Protein AF-A0A351AEY5-F1 (afdb_monomer)

Structure (mmCIF, N/CA/C/O backbone):
data_AF-A0A351AEY5-F1
#
_entry.id   AF-A0A351AEY5-F1
#
loop_
_atom_site.group_PDB
_atom_site.id
_atom_site.type_symbol
_atom_site.label_atom_id
_atom_site.label_alt_id
_atom_site.label_comp_id
_atom_site.label_asym_id
_atom_site.label_entity_id
_atom_site.label_seq_id
_atom_site.pdbx_PDB_ins_code
_atom_site.Cartn_x
_atom_site.Cartn_y
_atom_site.Cartn_z
_atom_site.occupancy
_atom_site.B_iso_or_equiv
_atom_site.auth_seq_id
_atom_site.auth_comp_id
_atom_site.auth_asym_id
_atom_site.auth_atom_id
_atom_site.pdbx_PDB_model_num
ATOM 1 N N . MET A 1 1 ? -57.175 7.834 -32.177 1.00 41.22 1 MET A N 1
ATOM 2 C CA . MET A 1 1 ? -55.971 8.235 -31.418 1.00 41.22 1 MET A CA 1
ATOM 3 C C . MET A 1 1 ? -55.057 7.018 -31.379 1.00 41.22 1 MET A C 1
ATOM 5 O O . MET A 1 1 ? -55.470 6.010 -30.827 1.00 41.22 1 MET A O 1
ATOM 9 N N . VAL A 1 2 ? -53.919 7.041 -32.077 1.00 33.84 2 VAL A N 1
ATOM 10 C CA . VAL A 1 2 ? -52.979 5.905 -32.151 1.00 33.84 2 VAL A CA 1
ATOM 11 C C . VAL A 1 2 ? -51.850 6.179 -31.161 1.00 33.84 2 VAL A C 1
ATOM 13 O O . VAL A 1 2 ? -51.166 7.189 -31.301 1.00 33.84 2 VAL A O 1
ATOM 16 N N . SER A 1 3 ? -51.682 5.319 -30.156 1.00 32.47 3 SER A N 1
ATOM 17 C CA . SER A 1 3 ? -50.556 5.395 -29.218 1.00 32.47 3 SER A CA 1
ATOM 18 C C . SER A 1 3 ? -49.410 4.519 -29.712 1.00 32.47 3 SER A C 1
ATOM 20 O O . SER A 1 3 ? -49.571 3.314 -29.891 1.00 32.47 3 SER A O 1
ATOM 22 N N . LEU A 1 4 ? -48.251 5.143 -29.918 1.00 32.78 4 LEU A N 1
ATOM 23 C CA . LEU A 1 4 ? -46.975 4.492 -30.192 1.00 32.78 4 LEU A CA 1
ATOM 24 C C . LEU A 1 4 ? -46.304 4.160 -28.850 1.00 32.78 4 LEU A C 1
ATOM 26 O O . LEU A 1 4 ? -46.055 5.062 -28.052 1.00 32.78 4 LEU A O 1
ATOM 30 N N . VAL A 1 5 ? -46.013 2.884 -28.596 1.00 41.38 5 VAL A N 1
ATOM 31 C CA . VAL A 1 5 ? -45.219 2.449 -27.436 1.00 41.38 5 VAL A CA 1
ATOM 32 C C . VAL A 1 5 ? -43.805 2.151 -27.920 1.00 41.38 5 VAL A C 1
ATOM 34 O O . VAL A 1 5 ? -43.593 1.224 -28.699 1.00 41.38 5 VAL A O 1
ATOM 37 N N . LEU A 1 6 ? -42.842 2.958 -27.477 1.00 44.81 6 LEU A N 1
ATOM 38 C CA . LEU A 1 6 ? -41.423 2.772 -27.766 1.00 44.81 6 LEU A CA 1
ATOM 39 C C . LEU A 1 6 ? -40.808 1.898 -26.662 1.00 44.81 6 LEU A C 1
ATOM 41 O O . LEU A 1 6 ? -40.654 2.339 -25.525 1.00 44.81 6 LEU A O 1
ATOM 45 N N . GLY A 1 7 ? -40.499 0.642 -26.985 1.00 39.28 7 GLY A N 1
ATOM 46 C CA . GLY A 1 7 ? -39.810 -0.274 -26.076 1.00 39.28 7 GLY A CA 1
ATOM 47 C C . GLY A 1 7 ? -38.310 0.014 -26.046 1.00 39.28 7 GLY A C 1
ATOM 48 O O . GLY A 1 7 ? -37.634 -0.135 -27.059 1.00 39.28 7 GLY A O 1
ATOM 49 N N . PHE A 1 8 ? -37.787 0.416 -24.888 1.00 45.31 8 PHE A N 1
ATOM 50 C CA . PHE A 1 8 ? -36.351 0.549 -24.647 1.00 45.31 8 PHE A CA 1
ATOM 51 C C . PHE A 1 8 ? -35.835 -0.774 -24.069 1.00 45.31 8 PHE A C 1
ATOM 53 O O . PHE A 1 8 ? -36.133 -1.120 -22.926 1.00 45.31 8 PHE A O 1
ATOM 60 N N . THR A 1 9 ? -35.088 -1.548 -24.852 1.00 47.25 9 THR A N 1
ATOM 61 C CA . THR A 1 9 ? -34.407 -2.745 -24.346 1.00 47.25 9 THR A CA 1
ATOM 62 C C . THR A 1 9 ? -33.111 -2.330 -23.657 1.00 47.25 9 THR A C 1
ATOM 64 O O . THR A 1 9 ? -32.154 -1.937 -24.322 1.00 47.25 9 THR A O 1
ATOM 67 N N . LEU A 1 10 ? -33.066 -2.421 -22.324 1.00 46.81 10 LEU A N 1
ATOM 68 C CA . LEU A 1 10 ? -31.813 -2.355 -21.570 1.00 46.81 10 LEU A CA 1
ATOM 69 C C . LEU A 1 10 ? -31.021 -3.647 -21.819 1.00 46.81 10 LEU A C 1
ATOM 71 O O . LEU A 1 10 ? -31.323 -4.692 -21.245 1.00 46.81 10 LEU A O 1
ATOM 75 N N . THR A 1 11 ? -29.991 -3.587 -22.657 1.00 51.91 11 THR A N 1
ATOM 76 C CA . THR A 1 11 ? -28.960 -4.628 -22.695 1.00 51.91 11 THR A CA 1
ATOM 77 C C . THR A 1 11 ? -28.000 -4.397 -21.534 1.00 51.91 11 THR A C 1
ATOM 79 O O . THR A 1 11 ? -27.244 -3.425 -21.535 1.00 51.91 11 THR A O 1
ATOM 82 N N . ALA A 1 12 ? -28.031 -5.278 -20.534 1.00 48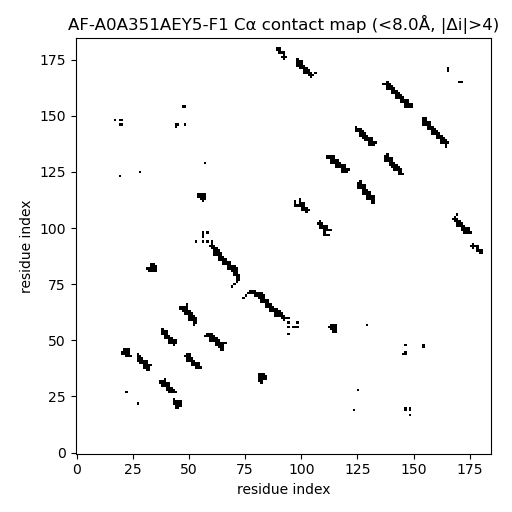.50 12 ALA A N 1
ATOM 83 C CA . ALA A 1 12 ? -27.012 -5.319 -19.496 1.00 48.50 12 ALA A CA 1
ATOM 84 C C . ALA A 1 12 ? -25.666 -5.681 -20.144 1.00 48.50 12 ALA A C 1
ATOM 86 O O . ALA A 1 12 ? -25.447 -6.817 -20.560 1.00 48.50 12 ALA A O 1
ATOM 87 N N . VAL A 1 13 ? -24.771 -4.701 -20.263 1.00 50.56 13 VAL A N 1
ATOM 88 C CA . VAL A 1 13 ? -23.376 -4.950 -20.627 1.00 50.56 13 VAL A CA 1
ATOM 89 C C . VAL A 1 13 ? -22.727 -5.609 -19.415 1.00 50.56 13 VAL A C 1
ATOM 91 O O . VAL A 1 13 ? -22.511 -4.963 -18.392 1.00 50.56 13 VAL A O 1
ATOM 94 N N . SER A 1 14 ? -22.461 -6.912 -19.507 1.00 46.59 14 SER A N 1
ATOM 95 C CA . SER A 1 14 ? -21.611 -7.600 -18.535 1.00 46.59 14 SER A CA 1
ATOM 96 C C . SER A 1 14 ? -20.249 -6.895 -18.531 1.00 46.59 14 SER A C 1
ATOM 98 O O . SER A 1 14 ? -19.709 -6.680 -19.622 1.00 46.59 14 SER A O 1
ATOM 100 N N . PRO A 1 15 ? -19.679 -6.493 -17.378 1.00 47.81 15 PRO A N 1
ATOM 101 C CA . PRO A 1 15 ? -18.346 -5.915 -17.376 1.00 47.81 15 PRO A CA 1
ATOM 102 C C . PRO A 1 15 ? -17.399 -6.988 -17.907 1.00 47.81 15 PRO A C 1
ATOM 104 O O . PRO A 1 15 ? -17.242 -8.043 -17.292 1.00 47.81 15 PRO A O 1
ATOM 107 N N . ALA A 1 16 ? -16.827 -6.751 -19.089 1.00 48.03 16 ALA A N 1
ATOM 108 C CA . ALA A 1 16 ? -15.742 -7.569 -19.596 1.00 48.03 16 ALA A CA 1
ATOM 109 C C . ALA A 1 16 ? -14.683 -7.620 -18.494 1.00 48.03 16 ALA A C 1
ATOM 111 O O . ALA A 1 16 ? -14.219 -6.573 -18.035 1.00 48.03 16 ALA A O 1
ATOM 112 N N . THR A 1 17 ? -14.365 -8.820 -18.012 1.00 56.47 17 THR A N 1
ATOM 113 C CA . THR A 1 17 ? -13.242 -9.025 -17.103 1.00 56.47 17 THR A CA 1
ATOM 114 C C . THR A 1 17 ? -12.011 -8.511 -17.835 1.00 56.47 17 THR A C 1
ATOM 116 O O . THR A 1 17 ? -11.570 -9.129 -18.799 1.00 56.47 17 THR A O 1
ATOM 119 N N . ALA A 1 18 ? -11.534 -7.322 -17.466 1.00 65.19 18 ALA A N 1
ATOM 120 C CA . ALA A 1 18 ? -10.350 -6.755 -18.086 1.00 65.19 18 ALA A CA 1
ATOM 121 C C . ALA A 1 18 ? -9.191 -7.726 -17.839 1.00 65.19 18 ALA A C 1
ATOM 123 O O . ALA A 1 18 ? -8.954 -8.119 -16.695 1.00 65.19 18 ALA A O 1
ATOM 124 N N . GLU A 1 19 ? -8.522 -8.152 -18.910 1.00 78.81 19 GLU A N 1
ATOM 125 C CA . GLU A 1 19 ? -7.354 -9.019 -18.796 1.00 78.81 19 GLU A CA 1
ATOM 126 C C . GLU A 1 19 ? -6.280 -8.328 -17.951 1.00 78.81 19 GLU A C 1
ATOM 128 O O . GLU A 1 19 ? -6.037 -7.123 -18.082 1.00 78.81 19 GLU A O 1
ATOM 133 N N . LEU A 1 20 ? -5.663 -9.093 -17.050 1.00 86.12 20 LEU A N 1
ATOM 134 C CA . LEU A 1 20 ? -4.602 -8.578 -16.196 1.00 86.12 20 LEU A CA 1
ATOM 135 C C . LEU A 1 20 ? -3.339 -8.320 -17.026 1.00 86.12 20 LEU A C 1
ATOM 137 O O . LEU A 1 20 ? -3.008 -9.141 -17.885 1.00 86.12 20 LEU A O 1
ATOM 141 N N . PRO A 1 21 ? -2.594 -7.236 -16.751 1.00 87.69 21 PRO A N 1
ATOM 142 C CA . PRO A 1 21 ? -1.312 -7.006 -17.399 1.00 87.69 21 PRO A CA 1
ATOM 143 C C . PRO A 1 21 ? -0.316 -8.133 -17.112 1.00 87.69 21 PRO A C 1
ATOM 145 O O . PRO A 1 21 ? -0.274 -8.685 -16.007 1.00 87.69 21 PRO A O 1
ATOM 148 N N . THR A 1 22 ? 0.538 -8.431 -18.090 1.00 90.12 22 THR A N 1
ATOM 149 C CA . THR A 1 22 ? 1.673 -9.339 -17.900 1.00 90.12 22 THR A CA 1
ATOM 150 C C . THR A 1 22 ? 2.602 -8.790 -16.819 1.00 90.12 22 THR A C 1
ATOM 152 O O . THR A 1 22 ? 2.996 -7.621 -16.855 1.00 90.12 22 THR A O 1
ATOM 155 N N . ARG A 1 23 ? 2.959 -9.636 -15.846 1.00 94.88 23 ARG A N 1
ATOM 156 C CA . ARG A 1 23 ? 3.896 -9.260 -14.782 1.00 94.88 23 ARG A CA 1
ATOM 157 C C . ARG A 1 23 ? 5.325 -9.225 -15.343 1.00 94.88 23 ARG A C 1
ATOM 159 O O . ARG A 1 23 ? 5.711 -10.195 -15.995 1.00 94.88 23 ARG A O 1
ATOM 166 N N . PRO A 1 24 ? 6.126 -8.174 -15.082 1.00 92.62 24 PRO A N 1
ATOM 167 C CA . PRO A 1 24 ? 7.444 -8.024 -15.712 1.00 92.62 24 PRO A CA 1
ATOM 168 C C . PRO A 1 24 ? 8.470 -9.091 -15.322 1.00 92.62 24 PRO A C 1
ATOM 170 O O . PRO A 1 24 ? 9.421 -9.337 -16.061 1.00 92.62 24 PRO A O 1
ATOM 173 N N . ARG A 1 25 ? 8.321 -9.699 -14.138 1.00 89.81 25 ARG A N 1
ATOM 174 C CA . ARG A 1 25 ? 9.257 -10.696 -13.606 1.00 89.81 25 ARG A CA 1
ATOM 175 C C . ARG A 1 25 ? 8.639 -11.558 -12.510 1.00 89.81 25 ARG A C 1
ATOM 177 O O . ARG A 1 25 ? 7.542 -11.285 -12.036 1.00 89.81 25 ARG A O 1
ATOM 184 N N . ASP A 1 26 ? 9.396 -12.546 -12.046 1.00 89.50 26 ASP A N 1
ATOM 185 C CA . ASP A 1 26 ? 9.071 -13.372 -10.882 1.00 89.50 26 ASP A CA 1
ATOM 186 C C . ASP A 1 26 ? 10.261 -13.367 -9.895 1.00 89.50 26 ASP A C 1
ATOM 188 O O . ASP A 1 26 ? 11.391 -13.608 -10.329 1.00 89.50 26 ASP A O 1
ATOM 192 N N . PRO A 1 27 ? 10.080 -13.031 -8.598 1.00 93.06 27 PRO A N 1
ATOM 193 C CA . PRO A 1 27 ? 8.845 -12.574 -7.951 1.00 93.06 27 PRO A CA 1
ATOM 194 C C . PRO A 1 27 ? 8.525 -11.107 -8.244 1.00 93.06 27 PRO A C 1
ATOM 196 O O . PRO A 1 27 ? 9.338 -10.227 -7.974 1.00 93.06 27 PRO A O 1
ATOM 199 N N . TRP A 1 28 ? 7.311 -10.809 -8.707 1.00 96.00 28 TRP A N 1
ATOM 200 C CA . TRP A 1 28 ? 6.842 -9.429 -8.923 1.00 96.00 28 TRP A CA 1
ATOM 201 C C . TRP A 1 28 ? 6.382 -8.724 -7.633 1.00 96.00 28 TRP A C 1
ATOM 203 O O . TRP A 1 28 ? 6.129 -7.522 -7.657 1.00 96.00 28 TRP A O 1
ATOM 213 N N . VAL A 1 29 ? 6.314 -9.435 -6.499 1.00 97.75 29 VAL A N 1
ATOM 214 C CA . VAL A 1 29 ? 6.047 -8.874 -5.161 1.00 97.75 29 VAL A CA 1
ATOM 215 C C . VAL A 1 29 ? 7.170 -9.250 -4.205 1.00 97.75 29 VAL A C 1
ATOM 217 O O . VAL A 1 29 ? 7.519 -10.420 -4.081 1.00 97.75 29 VAL A O 1
ATOM 220 N N . PHE A 1 30 ? 7.748 -8.276 -3.505 1.00 95.12 30 PHE A N 1
ATOM 221 C CA . PHE A 1 30 ? 8.893 -8.524 -2.623 1.00 95.12 30 PHE A CA 1
ATOM 222 C C . PHE A 1 30 ? 9.046 -7.436 -1.559 1.00 95.12 30 PHE A C 1
ATOM 224 O O . PHE A 1 30 ? 8.521 -6.330 -1.687 1.00 95.12 30 PHE A O 1
ATOM 231 N N . ARG A 1 31 ? 9.772 -7.757 -0.481 1.00 94.38 31 ARG A N 1
ATOM 232 C CA . ARG A 1 31 ? 10.068 -6.819 0.611 1.00 94.38 31 ARG A CA 1
ATOM 233 C C . ARG A 1 31 ? 11.500 -6.319 0.540 1.00 94.38 31 ARG A C 1
ATOM 235 O O . ARG A 1 31 ? 12.409 -7.087 0.237 1.00 94.38 31 ARG A O 1
ATOM 242 N N . SER A 1 32 ? 11.708 -5.054 0.881 1.00 92.69 32 SER A N 1
ATOM 243 C CA . SER A 1 32 ? 13.040 -4.449 0.912 1.00 92.69 32 SER A CA 1
ATOM 244 C C . SER A 1 32 ? 13.099 -3.242 1.852 1.00 92.69 32 SER A C 1
ATOM 246 O O . SER A 1 32 ? 12.093 -2.820 2.434 1.00 92.69 32 SER A O 1
ATOM 248 N N . VAL A 1 33 ? 14.305 -2.699 2.021 1.00 92.38 33 VAL A N 1
ATOM 249 C CA . VAL A 1 33 ? 14.516 -1.361 2.583 1.00 92.38 33 VAL A CA 1
ATOM 250 C C . VAL A 1 33 ? 14.558 -0.368 1.413 1.00 92.38 33 VAL A C 1
ATOM 252 O O . VAL A 1 33 ? 15.628 0.085 1.015 1.00 92.38 33 VAL A O 1
ATOM 255 N N . LEU A 1 34 ? 13.407 -0.120 0.785 1.00 94.12 34 LEU A N 1
ATOM 256 C CA . LEU A 1 34 ? 13.307 0.737 -0.400 1.00 94.12 34 LEU A CA 1
ATOM 257 C C . LEU A 1 34 ? 13.479 2.210 -0.015 1.00 94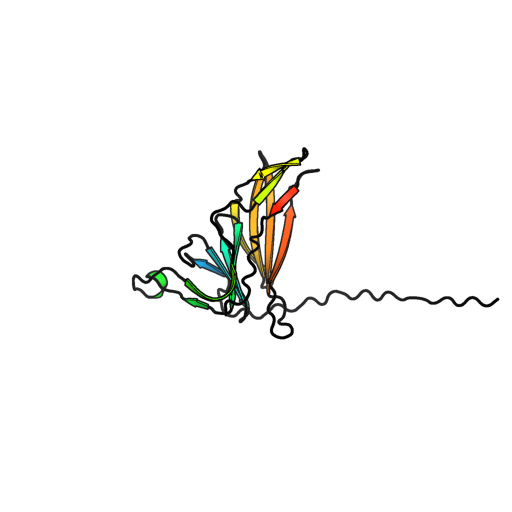.12 34 LEU A C 1
ATOM 259 O O . LEU A 1 34 ? 12.824 2.679 0.909 1.00 94.12 34 LEU A O 1
ATOM 263 N N . ASP A 1 35 ? 14.320 2.953 -0.733 1.00 93.06 35 ASP A N 1
ATOM 264 C CA . ASP A 1 35 ? 14.493 4.406 -0.562 1.00 93.06 35 ASP A CA 1
ATOM 265 C C . ASP A 1 35 ? 14.837 4.804 0.886 1.00 93.06 35 ASP A C 1
ATOM 267 O O . ASP A 1 35 ? 14.399 5.833 1.402 1.00 93.06 35 ASP A O 1
ATOM 271 N N . LYS A 1 36 ? 15.643 3.963 1.554 1.00 91.31 36 LYS A N 1
ATOM 272 C CA . LYS A 1 36 ? 16.016 4.066 2.981 1.00 91.31 36 LYS A CA 1
ATOM 273 C C . LYS A 1 36 ? 14.851 3.875 3.962 1.00 91.31 36 LYS A C 1
ATOM 275 O O . LYS A 1 36 ? 15.049 4.030 5.165 1.00 91.31 36 LYS A O 1
ATOM 280 N N . GLN A 1 37 ? 13.672 3.493 3.481 1.00 91.88 37 GLN A N 1
ATOM 281 C CA . GLN A 1 37 ? 12.517 3.160 4.304 1.00 91.88 37 GLN A CA 1
ATOM 282 C C . GLN A 1 37 ? 12.478 1.655 4.546 1.00 91.88 37 GLN A C 1
ATOM 284 O O . GLN A 1 37 ? 12.503 0.849 3.618 1.00 91.88 37 GLN A O 1
ATOM 289 N N . ALA A 1 38 ? 12.454 1.251 5.813 1.00 92.44 38 ALA A N 1
ATOM 290 C CA . ALA A 1 38 ? 12.358 -0.158 6.167 1.00 92.44 38 ALA A CA 1
ATOM 291 C C . ALA A 1 38 ? 10.933 -0.687 5.951 1.00 92.44 38 ALA A C 1
ATOM 293 O O . ALA A 1 38 ? 9.964 0.062 5.987 1.00 92.44 38 ALA A O 1
ATOM 294 N N . ARG A 1 39 ? 10.806 -2.016 5.842 1.00 93.75 39 ARG A N 1
ATOM 295 C CA . ARG A 1 39 ? 9.517 -2.735 5.805 1.00 93.75 39 ARG A CA 1
ATOM 296 C C . ARG A 1 39 ? 8.640 -2.422 4.587 1.00 93.75 39 ARG A C 1
ATOM 298 O O . ARG A 1 39 ? 7.452 -2.738 4.632 1.00 93.75 39 ARG A O 1
ATOM 305 N N . MET A 1 40 ? 9.220 -1.935 3.498 1.00 97.25 40 MET A N 1
ATOM 306 C CA . MET A 1 40 ? 8.481 -1.682 2.265 1.00 97.25 40 MET A CA 1
ATOM 307 C C . MET A 1 40 ? 8.121 -2.986 1.556 1.00 97.25 40 MET A C 1
ATOM 309 O O . MET A 1 40 ? 8.862 -3.973 1.627 1.00 97.25 40 MET A O 1
ATOM 313 N N . VAL A 1 41 ? 6.974 -2.985 0.882 1.00 98.00 41 VAL A N 1
ATOM 314 C CA . VAL A 1 41 ? 6.563 -4.025 -0.063 1.00 98.00 41 VAL A CA 1
ATOM 315 C C . VAL A 1 41 ? 6.460 -3.390 -1.438 1.00 98.00 41 VAL A C 1
ATOM 317 O O . VAL A 1 41 ? 5.676 -2.464 -1.624 1.00 98.00 41 VAL A O 1
ATOM 320 N N . THR A 1 42 ? 7.249 -3.872 -2.388 1.00 98.25 42 THR A N 1
ATOM 321 C CA . THR A 1 42 ? 7.208 -3.431 -3.781 1.00 98.25 42 THR A CA 1
ATOM 322 C C . THR A 1 42 ? 6.421 -4.434 -4.613 1.00 98.25 42 THR A C 1
ATOM 324 O O . THR A 1 42 ? 6.558 -5.642 -4.414 1.00 98.25 42 THR A O 1
ATOM 327 N N . VAL A 1 43 ? 5.605 -3.920 -5.532 1.00 98.19 43 VAL A N 1
ATOM 328 C CA . VAL A 1 43 ? 4.756 -4.686 -6.447 1.00 98.19 43 VAL A CA 1
ATOM 329 C C . VAL A 1 43 ? 4.967 -4.147 -7.862 1.00 98.19 43 VAL A C 1
ATOM 331 O O . VAL A 1 43 ? 4.671 -2.986 -8.143 1.00 98.19 43 VAL A O 1
ATOM 334 N N . GLU A 1 44 ? 5.467 -4.987 -8.757 1.00 97.38 44 GLU A N 1
ATOM 335 C CA . GLU A 1 44 ? 5.638 -4.675 -10.179 1.00 97.38 44 GLU A CA 1
ATOM 336 C C . GLU A 1 44 ? 4.384 -5.117 -10.939 1.00 97.38 44 GLU A C 1
ATOM 338 O O . GLU A 1 44 ? 4.265 -6.261 -11.375 1.00 97.38 44 GLU A O 1
ATOM 343 N N . LEU A 1 45 ? 3.404 -4.213 -11.028 1.00 97.25 45 LEU A N 1
ATOM 344 C CA . LEU A 1 45 ? 2.088 -4.503 -11.600 1.00 97.25 45 LEU A CA 1
ATOM 345 C C . LEU A 1 45 ? 2.141 -4.662 -13.127 1.00 97.25 45 LEU A C 1
ATOM 347 O O . LEU A 1 45 ? 1.416 -5.478 -13.686 1.00 97.25 45 LEU A O 1
ATOM 351 N N . SER A 1 46 ? 2.980 -3.891 -13.815 1.00 95.50 46 SER A N 1
ATOM 352 C CA . SER A 1 46 ? 3.187 -3.989 -15.266 1.00 95.50 46 SER A CA 1
ATOM 353 C C . SER A 1 46 ? 4.537 -3.386 -15.647 1.00 95.50 46 SER A C 1
ATOM 355 O O . SER A 1 46 ? 5.198 -2.787 -14.798 1.00 95.50 46 SER A O 1
ATOM 357 N N . GLU A 1 47 ? 4.922 -3.469 -16.923 1.00 93.50 47 GLU A N 1
ATOM 358 C CA . GLU A 1 47 ? 6.143 -2.823 -17.436 1.00 93.50 47 GLU A CA 1
ATOM 359 C C . GLU A 1 47 ? 6.157 -1.299 -17.205 1.00 93.50 47 GLU A C 1
ATOM 361 O O . GLU A 1 47 ? 7.223 -0.700 -17.093 1.00 93.50 47 GLU A O 1
ATOM 366 N N . HIS A 1 48 ? 4.978 -0.681 -17.061 1.00 95.31 48 HIS A N 1
ATOM 367 C CA . HIS A 1 48 ? 4.817 0.766 -16.895 1.00 95.31 48 HIS A CA 1
ATOM 368 C C . HIS A 1 48 ? 4.406 1.190 -15.480 1.00 95.31 48 HIS A C 1
ATOM 370 O O . HIS A 1 48 ? 4.201 2.382 -15.241 1.00 95.31 48 HIS A O 1
ATOM 376 N N . LEU A 1 49 ? 4.230 0.249 -14.542 1.00 97.12 49 LEU A N 1
ATOM 377 C CA . LEU A 1 49 ? 3.765 0.572 -13.193 1.00 97.12 49 LEU A CA 1
ATOM 378 C C . LEU A 1 49 ? 4.367 -0.330 -12.125 1.00 97.12 49 LEU A C 1
ATOM 380 O O . LEU A 1 49 ? 4.006 -1.501 -11.992 1.00 97.12 49 LEU A O 1
ATOM 384 N N . ILE A 1 50 ? 5.193 0.284 -11.289 1.00 98.19 50 ILE A N 1
ATOM 385 C CA . ILE A 1 50 ? 5.656 -0.260 -10.023 1.00 98.19 50 ILE A CA 1
ATOM 386 C C . ILE A 1 50 ? 5.034 0.566 -8.903 1.00 98.19 50 ILE A C 1
ATOM 388 O O . ILE A 1 50 ? 4.999 1.796 -8.970 1.00 98.19 50 ILE A O 1
ATOM 392 N N . ILE A 1 51 ? 4.546 -0.111 -7.869 1.00 98.19 51 ILE A N 1
ATOM 393 C CA . ILE A 1 51 ? 4.032 0.518 -6.653 1.00 98.19 51 ILE A CA 1
ATOM 394 C C . ILE A 1 51 ? 4.801 0.020 -5.432 1.00 98.19 51 ILE A C 1
ATOM 396 O O . ILE A 1 51 ? 5.353 -1.082 -5.419 1.00 98.19 51 ILE A O 1
ATOM 400 N N . ALA A 1 52 ? 4.814 0.823 -4.377 1.00 98.12 52 ALA A N 1
ATOM 401 C CA . ALA A 1 52 ? 5.375 0.452 -3.091 1.00 98.12 52 ALA A CA 1
ATOM 402 C C . ALA A 1 52 ? 4.434 0.836 -1.950 1.00 98.12 52 ALA A C 1
ATOM 404 O O . ALA A 1 52 ? 3.793 1.887 -1.987 1.00 98.12 52 ALA A O 1
ATOM 405 N N . TYR A 1 53 ? 4.387 -0.024 -0.936 1.00 97.56 53 TYR A N 1
ATOM 406 C CA . TYR A 1 53 ? 3.563 0.114 0.259 1.00 97.56 53 TYR A CA 1
ATOM 407 C C . TYR A 1 53 ? 4.414 0.040 1.520 1.00 97.56 53 TYR A C 1
ATOM 409 O O . TYR A 1 53 ? 5.329 -0.781 1.614 1.00 97.56 53 TYR A O 1
ATOM 417 N N . ASP A 1 54 ? 4.078 0.859 2.509 1.00 96.38 54 ASP A N 1
ATOM 418 C CA . ASP A 1 54 ? 4.645 0.776 3.849 1.00 96.38 54 ASP A CA 1
ATOM 419 C C . ASP A 1 54 ? 3.850 -0.226 4.697 1.00 96.38 54 ASP A C 1
ATOM 421 O O . ASP A 1 54 ? 2.701 0.020 5.072 1.00 96.38 54 ASP A O 1
ATOM 425 N N . ALA A 1 55 ? 4.478 -1.350 5.055 1.00 96.31 55 ALA A N 1
ATOM 426 C CA . ALA A 1 55 ? 3.876 -2.345 5.943 1.00 96.31 55 ALA A CA 1
ATOM 427 C C . ALA A 1 55 ? 3.785 -1.875 7.410 1.00 96.31 55 ALA A C 1
ATOM 429 O O . ALA A 1 55 ? 3.159 -2.536 8.234 1.00 96.31 55 ALA A O 1
ATOM 430 N N . THR A 1 56 ? 4.423 -0.764 7.775 1.00 94.69 56 THR A N 1
ATOM 431 C CA . THR A 1 56 ? 4.367 -0.190 9.125 1.00 94.69 56 THR A CA 1
ATOM 432 C C . THR A 1 56 ? 3.083 0.605 9.337 1.00 94.69 56 THR A C 1
ATOM 434 O O . THR A 1 56 ? 2.477 0.509 10.405 1.00 94.6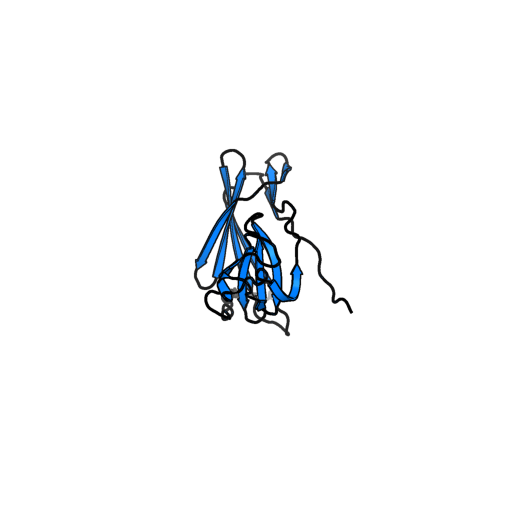9 56 THR A O 1
ATOM 437 N N . ASN A 1 57 ? 2.660 1.382 8.338 1.00 94.94 57 ASN A N 1
ATOM 438 C CA . ASN A 1 57 ? 1.428 2.174 8.370 1.00 94.94 57 ASN A CA 1
ATOM 439 C C . ASN A 1 57 ? 0.309 1.619 7.479 1.00 94.94 57 ASN A C 1
ATOM 441 O O . ASN A 1 57 ? -0.762 2.215 7.433 1.00 94.94 57 ASN A O 1
ATOM 445 N N . CYS A 1 58 ? 0.523 0.471 6.824 1.00 96.50 58 CYS A N 1
ATOM 446 C CA . CYS A 1 58 ? -0.438 -0.177 5.921 1.00 96.50 58 CYS A CA 1
ATOM 447 C C . CYS A 1 58 ? -0.954 0.796 4.855 1.00 96.50 58 CYS A C 1
ATOM 449 O O . CYS A 1 58 ? -2.155 1.042 4.747 1.00 96.50 58 CYS A O 1
ATOM 451 N N . GLY A 1 59 ? -0.015 1.418 4.142 1.00 94.38 59 GLY A N 1
ATOM 452 C CA . GLY A 1 59 ? -0.281 2.569 3.291 1.00 94.38 59 GLY A CA 1
ATOM 453 C C . GLY A 1 59 ? 0.455 2.546 1.975 1.00 94.38 59 GLY A C 1
ATOM 454 O O . GLY A 1 59 ? 1.565 2.024 1.889 1.00 94.38 59 GLY A O 1
ATOM 455 N N . PHE A 1 60 ? -0.155 3.167 0.972 1.00 95.88 60 PHE A N 1
ATOM 456 C CA . PHE A 1 60 ? 0.510 3.476 -0.282 1.00 95.88 60 PHE A CA 1
ATOM 457 C C . PHE A 1 60 ? 1.659 4.459 -0.030 1.00 95.88 60 PHE A C 1
ATOM 459 O O . PHE A 1 60 ? 1.486 5.446 0.680 1.00 95.88 60 PHE A O 1
ATOM 466 N N . TYR A 1 61 ? 2.825 4.179 -0.608 1.00 95.62 61 TYR A N 1
ATOM 467 C CA . TYR A 1 61 ? 3.984 5.066 -0.553 1.00 95.62 61 TYR A CA 1
ATOM 468 C C . TYR A 1 61 ? 4.265 5.708 -1.905 1.00 95.62 61 TYR A C 1
ATOM 470 O O . TYR A 1 61 ? 4.457 6.917 -1.973 1.00 95.62 61 TYR A O 1
ATOM 478 N N . LYS A 1 62 ? 4.352 4.918 -2.977 1.00 96.38 62 LYS A N 1
ATOM 479 C CA . LYS A 1 62 ? 4.875 5.417 -4.251 1.00 96.38 62 LYS A CA 1
ATOM 480 C C . LYS A 1 62 ? 4.354 4.622 -5.435 1.00 96.38 62 LYS A C 1
ATOM 482 O O . LYS A 1 62 ? 4.230 3.407 -5.331 1.00 96.38 62 LYS A O 1
ATOM 487 N N . ALA A 1 63 ? 4.137 5.301 -6.558 1.00 97.25 63 ALA A N 1
ATOM 488 C CA . ALA A 1 63 ? 3.920 4.724 -7.880 1.00 97.25 63 ALA A CA 1
ATOM 489 C C . ALA A 1 63 ? 4.900 5.349 -8.879 1.00 97.25 63 ALA A C 1
ATOM 491 O O . ALA A 1 63 ? 5.061 6.572 -8.910 1.00 97.25 63 ALA A O 1
ATOM 492 N N . TRP A 1 64 ? 5.556 4.531 -9.698 1.00 96.94 64 TRP A N 1
ATOM 493 C CA . TRP A 1 64 ? 6.499 5.003 -10.711 1.00 96.94 64 TRP A CA 1
ATOM 494 C C . TRP A 1 64 ? 6.615 4.036 -11.891 1.00 96.94 64 TRP A C 1
ATOM 496 O O . TRP A 1 64 ? 6.278 2.858 -11.787 1.00 96.94 64 TRP A O 1
ATOM 506 N N . GLU A 1 65 ? 7.120 4.543 -13.009 1.00 96.06 65 GLU A N 1
ATOM 507 C CA . GLU A 1 65 ? 7.606 3.744 -14.136 1.00 96.06 65 GLU A CA 1
ATOM 508 C C . GLU A 1 65 ? 9.133 3.692 -14.085 1.00 96.06 65 GLU A C 1
ATOM 510 O O . GLU A 1 65 ? 9.783 4.729 -13.928 1.00 96.06 65 GLU A O 1
ATOM 515 N N . GLY A 1 66 ? 9.714 2.499 -14.207 1.00 94.69 66 GLY A N 1
ATOM 516 C CA . GLY A 1 66 ? 11.159 2.301 -14.160 1.00 94.69 66 GLY A CA 1
ATOM 517 C C . GLY A 1 66 ? 11.530 0.976 -13.511 1.00 94.69 66 GLY A C 1
ATOM 518 O O . GLY A 1 66 ? 11.023 -0.068 -13.900 1.00 94.69 66 GLY A O 1
ATOM 519 N N . THR A 1 67 ? 12.437 1.001 -12.535 1.00 94.12 67 THR A N 1
ATOM 520 C CA . THR A 1 67 ? 12.952 -0.219 -11.897 1.00 94.12 67 THR A CA 1
ATOM 521 C C . THR A 1 67 ? 13.271 -0.014 -10.415 1.00 94.12 67 THR A C 1
ATOM 523 O O . THR A 1 67 ? 13.285 1.115 -9.911 1.00 94.12 67 THR A O 1
ATOM 526 N N . VAL A 1 68 ? 13.544 -1.114 -9.711 1.00 92.38 68 VAL A N 1
ATOM 527 C CA . VAL A 1 68 ? 14.230 -1.103 -8.417 1.00 92.38 68 VAL A CA 1
ATOM 528 C C . VAL A 1 68 ? 15.684 -1.471 -8.648 1.00 92.38 68 VAL A C 1
ATOM 530 O O . VAL A 1 68 ? 16.008 -2.572 -9.088 1.00 92.38 68 VAL A O 1
ATOM 533 N N . LYS A 1 69 ? 16.587 -0.556 -8.300 1.00 88.50 69 LYS A N 1
ATOM 534 C CA . LYS A 1 69 ? 18.015 -0.845 -8.306 1.00 88.50 69 LYS A CA 1
ATOM 535 C C . LYS A 1 69 ? 18.360 -1.610 -7.031 1.00 88.50 69 LYS A C 1
ATOM 537 O O . LYS A 1 69 ? 18.490 -1.021 -5.957 1.00 88.50 69 LYS A O 1
ATOM 542 N N . PHE A 1 70 ? 18.491 -2.926 -7.153 1.00 77.94 70 PHE A N 1
ATOM 543 C CA . PHE A 1 70 ? 18.956 -3.785 -6.069 1.00 77.94 70 PHE A CA 1
ATOM 544 C C . PHE A 1 70 ? 20.459 -3.576 -5.869 1.00 77.94 70 PHE A C 1
ATOM 546 O O . PHE A 1 70 ? 21.272 -3.953 -6.707 1.00 77.94 70 PHE A O 1
ATOM 553 N N . GLN A 1 71 ? 20.827 -2.934 -4.766 1.00 66.75 71 GLN A N 1
ATOM 554 C CA . GLN A 1 71 ? 22.209 -2.803 -4.310 1.00 66.75 71 GLN A CA 1
ATOM 555 C C . GLN A 1 71 ? 22.274 -3.277 -2.850 1.00 66.75 71 GLN A C 1
ATOM 557 O O . GLN A 1 71 ? 21.252 -3.297 -2.157 1.00 66.75 71 GLN A O 1
ATOM 562 N N . GLY A 1 72 ? 23.448 -3.730 -2.401 1.00 57.78 72 GLY A N 1
ATOM 563 C CA . GLY A 1 72 ? 23.670 -4.180 -1.024 1.00 57.78 72 GLY A CA 1
ATOM 564 C C . GLY A 1 72 ? 24.202 -5.606 -0.911 1.00 57.78 72 GLY A C 1
ATOM 565 O O . GLY A 1 72 ? 24.135 -6.387 -1.857 1.00 57.78 72 GLY A O 1
ATOM 566 N N . ALA A 1 73 ? 24.693 -5.954 0.282 1.00 54.34 73 ALA A N 1
ATOM 567 C CA . ALA A 1 73 ? 25.472 -7.176 0.524 1.00 54.34 73 ALA A CA 1
ATOM 568 C C . ALA A 1 73 ? 24.740 -8.475 0.164 1.00 54.34 73 ALA A C 1
ATOM 570 O O . ALA A 1 73 ? 25.373 -9.445 -0.235 1.00 54.34 73 ALA A O 1
ATOM 571 N N . VAL A 1 74 ? 23.408 -8.476 0.260 1.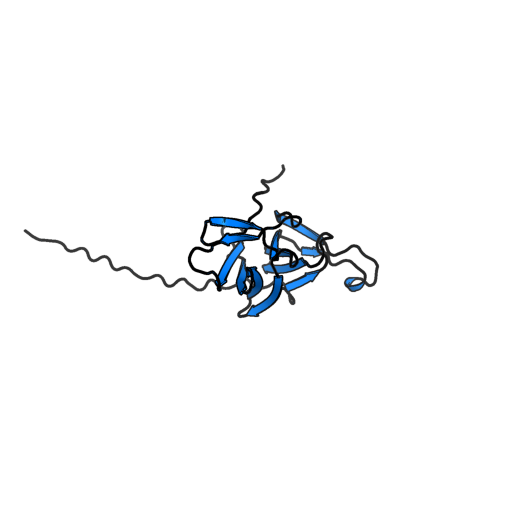00 54.94 74 VAL A N 1
ATOM 572 C CA . VAL A 1 74 ? 22.557 -9.621 -0.103 1.00 54.94 74 VAL A CA 1
ATOM 573 C C . VAL A 1 74 ? 22.479 -9.822 -1.623 1.00 54.94 74 VAL A C 1
ATOM 575 O O . VAL A 1 74 ? 22.296 -10.947 -2.072 1.00 54.94 74 VAL A O 1
ATOM 578 N N . TYR A 1 75 ? 22.629 -8.755 -2.414 1.00 55.50 75 TYR A N 1
ATOM 579 C CA . TYR A 1 75 ? 22.420 -8.779 -3.867 1.00 55.50 75 TYR A CA 1
ATOM 580 C C . TYR A 1 75 ? 23.718 -8.708 -4.674 1.00 55.50 75 TYR A C 1
ATOM 582 O O . TYR A 1 75 ? 23.784 -9.280 -5.756 1.00 55.50 75 TYR A O 1
ATOM 590 N N . THR A 1 76 ? 24.747 -8.022 -4.171 1.00 56.41 76 THR A N 1
ATOM 591 C CA . THR A 1 76 ? 26.002 -7.795 -4.910 1.00 56.41 76 THR A CA 1
ATOM 592 C C . THR A 1 76 ? 27.239 -8.335 -4.196 1.00 56.41 76 THR A C 1
ATOM 594 O O . THR A 1 76 ? 28.341 -8.083 -4.663 1.00 56.41 76 THR A O 1
ATOM 597 N N . ALA A 1 77 ? 27.085 -9.029 -3.056 1.00 55.66 77 ALA A N 1
ATOM 598 C CA . ALA A 1 77 ? 28.177 -9.464 -2.164 1.00 55.66 77 ALA A CA 1
ATOM 599 C C . ALA A 1 77 ? 29.109 -8.331 -1.664 1.00 55.66 77 ALA A C 1
ATOM 601 O O . ALA A 1 77 ? 30.064 -8.574 -0.933 1.00 55.66 77 ALA A O 1
ATOM 602 N N . GLU A 1 78 ? 28.783 -7.082 -1.992 1.00 54.25 78 GLU A N 1
ATOM 603 C CA . GLU A 1 78 ? 29.449 -5.859 -1.558 1.00 54.25 78 GLU A CA 1
ATOM 604 C C . GLU A 1 78 ? 28.520 -5.085 -0.620 1.00 54.25 78 GLU A C 1
ATOM 606 O O . GLU A 1 78 ? 27.300 -5.101 -0.795 1.00 54.25 78 GLU A O 1
ATOM 611 N N . HIS A 1 79 ? 29.064 -4.355 0.358 1.00 47.22 79 HIS A N 1
ATOM 612 C CA . HIS A 1 79 ? 28.299 -3.413 1.184 1.00 47.22 79 HIS A CA 1
ATOM 613 C C . HIS A 1 79 ? 27.811 -2.209 0.353 1.00 47.22 79 HIS A C 1
ATOM 615 O O . HIS A 1 79 ? 28.299 -1.092 0.482 1.00 47.22 79 HIS A O 1
ATOM 621 N N . GLY A 1 80 ? 26.849 -2.449 -0.535 1.00 50.16 80 GLY A N 1
ATOM 622 C CA . GLY A 1 80 ? 26.173 -1.430 -1.324 1.00 50.16 80 GLY A CA 1
ATOM 623 C C . GLY A 1 80 ? 25.032 -0.747 -0.557 1.00 50.16 80 GLY A C 1
ATOM 624 O O . GLY A 1 80 ? 24.552 -1.272 0.454 1.00 50.16 80 GLY A O 1
ATOM 625 N N . PRO A 1 81 ? 24.575 0.425 -1.029 1.00 59.47 81 PRO A N 1
ATOM 626 C CA . PRO A 1 81 ? 23.438 1.131 -0.447 1.00 59.47 81 PRO A CA 1
ATOM 627 C C . PRO A 1 81 ? 22.158 0.290 -0.537 1.00 59.47 81 PRO A C 1
ATOM 629 O O . PRO A 1 81 ? 22.037 -0.583 -1.389 1.00 59.47 81 PRO A O 1
ATOM 632 N N . GLN A 1 82 ? 21.198 0.567 0.346 1.00 77.06 82 GLN A N 1
ATOM 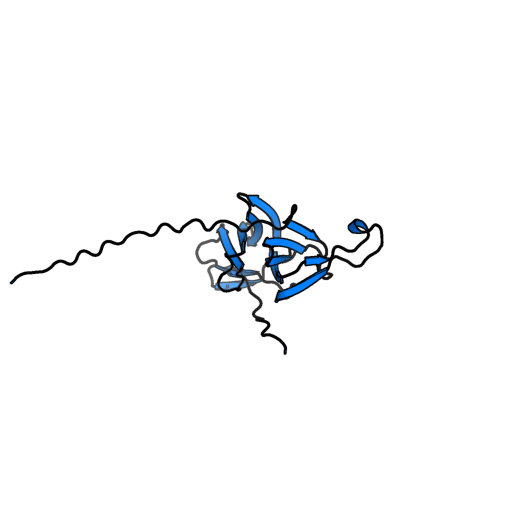633 C CA . GLN A 1 82 ? 19.891 -0.100 0.359 1.00 77.06 82 GLN A CA 1
ATOM 634 C C . GLN A 1 82 ? 19.153 0.065 -0.995 1.00 77.06 82 GLN A C 1
ATOM 636 O O . GLN A 1 82 ? 19.403 1.052 -1.699 1.00 77.06 82 GLN A O 1
ATOM 641 N N . PRO A 1 83 ? 18.240 -0.856 -1.374 1.00 85.69 83 PRO A N 1
ATOM 642 C CA . PRO A 1 83 ? 17.495 -0.779 -2.633 1.00 85.69 83 PRO A CA 1
ATOM 643 C C . PRO A 1 83 ? 16.836 0.586 -2.865 1.00 85.69 83 PRO A C 1
ATOM 645 O O . PRO A 1 83 ? 16.280 1.184 -1.946 1.00 85.69 83 PRO A O 1
ATOM 648 N N . THR A 1 84 ? 16.893 1.085 -4.100 1.00 90.88 84 THR A N 1
ATOM 649 C CA . THR A 1 84 ? 16.399 2.428 -4.457 1.00 90.88 84 THR A CA 1
ATOM 650 C C . THR A 1 84 ? 15.483 2.359 -5.678 1.00 90.88 84 THR A C 1
ATOM 652 O O . THR A 1 84 ? 15.771 1.629 -6.630 1.00 90.88 84 THR A O 1
ATOM 655 N N . SER A 1 85 ? 14.384 3.111 -5.663 1.00 94.56 85 SER A N 1
ATOM 656 C CA . SER A 1 85 ? 13.496 3.268 -6.816 1.00 94.56 85 SER A CA 1
ATOM 657 C C . SER A 1 85 ? 14.100 4.235 -7.840 1.00 94.56 85 SER A C 1
ATOM 659 O O . SER A 1 85 ? 14.583 5.315 -7.501 1.00 94.56 85 SER A O 1
ATOM 661 N N . VAL A 1 86 ? 14.089 3.846 -9.116 1.00 95.00 86 VAL A N 1
ATOM 662 C CA . VAL A 1 86 ? 14.653 4.639 -10.217 1.00 95.00 86 VAL A CA 1
ATOM 663 C C . VAL A 1 86 ? 13.625 4.751 -11.331 1.00 95.00 86 VAL A C 1
ATOM 665 O O . VAL A 1 86 ? 13.092 3.736 -11.775 1.00 95.00 86 VAL A O 1
ATOM 668 N N . GLY A 1 87 ? 13.377 5.974 -11.800 1.00 94.88 87 GLY A N 1
ATOM 669 C CA . GLY A 1 87 ? 12.500 6.244 -12.933 1.00 94.88 87 GLY A CA 1
ATOM 670 C C . GLY A 1 87 ? 11.541 7.407 -12.695 1.00 94.88 87 GLY A C 1
ATOM 671 O O . GLY A 1 87 ? 11.762 8.254 -11.827 1.00 94.88 87 GLY A O 1
ATOM 672 N N . LYS A 1 88 ? 10.478 7.455 -13.498 1.00 94.94 88 LYS A N 1
ATOM 673 C CA . LYS A 1 88 ? 9.487 8.531 -13.495 1.00 94.94 88 LYS A CA 1
ATOM 674 C C . LYS A 1 88 ? 8.454 8.296 -12.401 1.00 94.94 88 LYS A C 1
ATOM 676 O O . LYS A 1 88 ? 7.648 7.375 -12.492 1.00 94.94 88 LYS A O 1
ATOM 681 N N . VAL A 1 89 ? 8.452 9.158 -11.389 1.00 95.56 89 VAL A N 1
ATOM 682 C CA . VAL A 1 89 ? 7.476 9.111 -10.294 1.00 95.56 89 VAL A CA 1
ATOM 683 C C . VAL A 1 89 ? 6.132 9.662 -10.765 1.00 95.56 89 VAL A C 1
ATOM 685 O O . VAL A 1 89 ? 6.065 10.774 -11.284 1.00 95.56 89 VAL A O 1
ATOM 688 N N . TYR A 1 90 ? 5.072 8.881 -10.569 1.00 93.88 90 TYR A N 1
ATOM 689 C CA . TYR A 1 90 ? 3.692 9.300 -10.814 1.00 93.88 90 TYR A CA 1
ATOM 690 C C . TYR A 1 90 ? 3.064 9.906 -9.568 1.00 93.88 90 TYR A C 1
ATOM 692 O O . TYR A 1 90 ? 2.460 10.972 -9.624 1.00 93.88 90 TYR A O 1
ATOM 700 N N . GLU A 1 91 ? 3.234 9.224 -8.440 1.00 92.88 91 GLU A N 1
ATOM 701 C CA . GLU A 1 91 ? 2.677 9.624 -7.158 1.00 92.88 91 GLU A CA 1
ATOM 702 C C . GLU A 1 91 ? 3.629 9.188 -6.051 1.00 92.88 91 GLU A C 1
ATOM 704 O O . GLU A 1 91 ? 4.240 8.118 -6.126 1.00 92.88 91 GLU A O 1
ATOM 709 N N . GLN A 1 92 ? 3.769 10.025 -5.029 1.00 93.31 92 GLN A N 1
ATOM 710 C CA . GLN A 1 92 ? 4.530 9.693 -3.838 1.00 93.31 92 GLN A CA 1
ATOM 711 C C . GLN A 1 92 ? 3.902 10.362 -2.620 1.00 93.31 92 GLN A C 1
ATOM 713 O O . GLN A 1 92 ? 3.676 11.572 -2.611 1.00 93.31 92 GLN A O 1
ATOM 718 N N . ASP A 1 93 ? 3.678 9.564 -1.585 1.00 89.94 93 ASP A N 1
ATOM 719 C CA . ASP A 1 93 ? 3.190 9.993 -0.286 1.00 89.94 93 ASP A CA 1
ATOM 720 C C . ASP A 1 93 ? 4.322 9.983 0.764 1.00 89.94 93 ASP A C 1
ATOM 722 O O . ASP A 1 93 ? 5.408 9.431 0.547 1.00 89.94 93 ASP A O 1
ATOM 726 N N . THR A 1 94 ? 4.085 10.614 1.913 1.00 84.56 94 THR A N 1
ATOM 727 C CA . THR A 1 94 ? 4.955 10.523 3.092 1.00 84.56 94 THR A CA 1
ATOM 728 C C . THR A 1 94 ? 4.476 9.405 4.015 1.00 84.56 94 THR A C 1
ATOM 730 O O . THR A 1 94 ? 3.278 9.216 4.216 1.00 84.56 94 THR A O 1
ATOM 733 N N . ILE A 1 95 ? 5.417 8.646 4.581 1.00 81.88 95 ILE A N 1
ATOM 734 C CA . ILE A 1 95 ? 5.115 7.474 5.426 1.00 81.88 95 ILE A CA 1
ATOM 735 C C . ILE A 1 95 ? 5.268 7.753 6.930 1.00 81.88 95 ILE A C 1
ATOM 737 O O . ILE A 1 95 ? 5.160 6.855 7.761 1.00 81.88 95 ILE A O 1
ATOM 741 N N . ASP A 1 96 ? 5.540 9.000 7.294 1.00 83.50 96 ASP A N 1
ATOM 742 C CA . ASP A 1 96 ? 5.835 9.466 8.650 1.00 83.50 96 ASP A CA 1
ATOM 743 C C . ASP A 1 96 ? 4.590 9.905 9.439 1.00 83.50 96 ASP A C 1
ATOM 745 O O . ASP A 1 96 ? 4.712 10.501 10.507 1.00 83.50 96 ASP A O 1
ATOM 749 N N . ARG A 1 97 ? 3.387 9.576 8.953 1.00 84.81 97 ARG A N 1
ATOM 750 C CA . ARG A 1 97 ? 2.115 9.936 9.594 1.00 84.81 97 ARG A CA 1
ATOM 751 C C . ARG A 1 97 ? 1.154 8.758 9.719 1.00 84.81 97 ARG A C 1
ATOM 753 O O . ARG A 1 97 ? 1.236 7.782 8.973 1.00 84.81 97 ARG A O 1
ATOM 760 N N . ALA A 1 98 ? 0.196 8.881 10.636 1.00 86.81 98 ALA A N 1
ATOM 761 C CA . ALA A 1 98 ? -0.961 8.000 10.668 1.00 86.81 98 ALA A CA 1
ATOM 762 C C . ALA A 1 98 ? -1.869 8.302 9.467 1.00 86.81 98 ALA A C 1
ATOM 764 O O . ALA A 1 98 ? -2.232 9.448 9.214 1.00 86.81 98 ALA A O 1
ATOM 765 N N . ILE A 1 99 ? -2.235 7.264 8.717 1.00 93.75 99 ILE A N 1
ATOM 766 C CA . ILE A 1 99 ? -3.106 7.391 7.536 1.00 93.75 99 ILE A CA 1
ATOM 767 C C . ILE A 1 99 ? -4.470 6.733 7.735 1.00 93.75 99 ILE A C 1
ATOM 769 O O . ILE A 1 99 ? -5.323 6.826 6.861 1.00 93.75 99 ILE A O 1
ATOM 773 N N . TRP A 1 100 ? -4.685 6.079 8.875 1.00 96.12 100 TRP A N 1
ATOM 774 C CA . TRP A 1 100 ? -5.950 5.448 9.218 1.00 96.12 100 TRP A CA 1
ATOM 775 C C . TRP A 1 100 ? -6.547 6.142 10.435 1.00 96.12 100 TRP A C 1
ATOM 777 O O . TRP A 1 100 ? -5.869 6.338 11.446 1.00 96.12 100 TRP A O 1
ATOM 787 N N . SER A 1 101 ? -7.828 6.485 10.357 1.00 96.50 101 SER A N 1
ATOM 788 C CA . SER A 1 101 ? -8.607 6.921 11.515 1.00 96.50 101 SER A CA 1
ATOM 789 C C . SER A 1 101 ? -9.980 6.268 11.520 1.00 96.50 101 SER A C 1
ATOM 791 O O . SER A 1 101 ? -10.479 5.820 10.487 1.00 96.50 101 SER A O 1
ATOM 793 N N . VAL A 1 102 ? -10.595 6.192 12.696 1.00 96.25 102 VAL A N 1
ATOM 794 C CA . VAL A 1 102 ? -11.942 5.646 12.862 1.00 96.25 102 VAL A CA 1
ATOM 795 C C . VAL A 1 102 ? -12.819 6.643 13.597 1.00 96.25 102 VAL A C 1
ATOM 797 O O . VAL A 1 102 ? -12.400 7.208 14.604 1.00 96.25 102 VAL A O 1
ATOM 800 N N . ALA A 1 103 ? -14.037 6.847 13.090 1.00 95.69 103 ALA A N 1
ATOM 801 C CA . ALA A 1 103 ? -15.113 7.470 13.847 1.00 95.69 103 ALA A CA 1
ATOM 802 C C . ALA A 1 103 ? -15.927 6.396 14.564 1.00 95.69 103 ALA A C 1
ATOM 804 O O . ALA A 1 103 ? -16.379 5.437 13.929 1.00 95.69 103 ALA A O 1
ATOM 805 N N . ASN A 1 104 ? -16.161 6.576 15.863 1.00 92.75 104 ASN A N 1
ATOM 806 C CA . ASN A 1 104 ? -17.129 5.759 16.588 1.00 92.75 104 ASN A CA 1
ATOM 807 C C . ASN A 1 104 ? -18.578 6.155 16.230 1.00 92.75 104 ASN A C 1
ATOM 809 O O . ASN A 1 104 ? -18.819 7.111 15.494 1.00 92.75 104 ASN A O 1
ATOM 813 N N . ALA A 1 105 ? -19.566 5.448 16.786 1.00 91.19 105 ALA A N 1
ATOM 814 C CA . ALA A 1 105 ? -20.984 5.716 16.520 1.00 91.19 105 ALA A CA 1
ATOM 815 C C . ALA A 1 105 ? -21.470 7.116 16.961 1.00 91.19 105 ALA A C 1
ATOM 817 O O . ALA A 1 105 ? -22.538 7.549 16.534 1.00 91.19 105 ALA A O 1
ATOM 818 N N . ARG A 1 106 ? -20.704 7.824 17.804 1.00 92.88 106 ARG A N 1
ATOM 819 C CA . ARG A 1 106 ? -20.970 9.213 18.216 1.00 92.88 106 ARG A CA 1
ATOM 820 C C . ARG A 1 106 ? -20.322 10.239 17.280 1.00 92.88 106 ARG A C 1
ATOM 822 O O . ARG A 1 106 ? -20.545 11.431 17.449 1.00 92.88 106 ARG A O 1
ATOM 829 N N . GLY A 1 107 ? -19.545 9.787 16.295 1.00 92.62 107 GLY A N 1
ATOM 830 C CA . GLY A 1 107 ? -18.815 10.638 15.360 1.00 92.62 107 GLY A CA 1
ATOM 831 C C . GLY A 1 107 ? -17.452 11.113 15.867 1.00 92.62 107 GLY A C 1
ATOM 832 O O . GLY A 1 107 ? -16.814 11.914 15.192 1.00 92.62 107 GLY A O 1
ATOM 833 N N . GLU A 1 108 ? -16.982 10.631 17.020 1.00 94.25 108 GLU A N 1
ATOM 834 C CA . GLU A 1 108 ? -15.661 10.984 17.552 1.00 94.25 108 GLU A CA 1
ATOM 835 C C . GLU A 1 108 ? -14.578 10.268 16.739 1.00 94.25 108 GLU A C 1
ATOM 837 O O . GLU A 1 108 ? -14.595 9.038 16.646 1.00 94.25 108 GLU A O 1
ATOM 842 N N . VAL A 1 109 ? -13.656 11.032 16.145 1.00 95.56 109 VAL A N 1
ATOM 843 C CA . VAL A 1 109 ? -12.591 10.525 15.267 1.00 95.56 109 VAL A CA 1
ATOM 844 C C . VAL A 1 109 ? -11.291 10.365 16.047 1.00 95.56 109 VAL A C 1
ATOM 846 O O . VAL A 1 109 ? -10.851 11.301 16.711 1.00 95.56 109 VAL A O 1
ATOM 849 N N . ALA A 1 110 ? -10.642 9.211 15.907 1.00 94.81 110 ALA A N 1
ATOM 850 C CA . ALA A 1 110 ? -9.306 8.965 16.442 1.00 94.81 110 ALA A CA 1
ATOM 851 C C . ALA A 1 110 ? -8.404 8.295 15.400 1.00 94.81 110 ALA A C 1
ATOM 853 O O . ALA A 1 110 ? -8.850 7.430 14.642 1.00 94.81 110 ALA A O 1
ATOM 854 N N . GLU A 1 111 ? -7.130 8.687 15.370 1.00 95.81 111 GLU A N 1
ATOM 855 C CA . GLU A 1 111 ? -6.098 7.984 14.606 1.00 95.81 111 GLU A CA 1
ATOM 856 C C . GLU A 1 111 ? -5.864 6.585 15.176 1.00 95.81 111 GLU A C 1
ATOM 858 O O . GLU A 1 111 ? -5.936 6.359 16.386 1.00 95.81 111 GLU A O 1
ATOM 863 N N . VAL A 1 112 ? -5.569 5.634 14.295 1.00 95.12 112 VAL A N 1
ATOM 864 C CA . VAL A 1 112 ? -5.353 4.236 14.666 1.00 95.12 112 VAL A CA 1
ATOM 865 C C . VAL A 1 112 ? -4.115 3.691 13.976 1.00 95.12 112 VAL A C 1
ATOM 867 O O . VAL A 1 112 ? -3.858 3.952 12.801 1.00 95.12 112 VAL A O 1
ATOM 870 N N . LYS A 1 113 ? -3.339 2.891 14.711 1.00 95.38 113 LYS A N 1
ATOM 871 C CA . LYS A 1 113 ? -2.188 2.183 14.154 1.00 95.38 113 LYS A CA 1
ATOM 872 C C . LYS A 1 113 ? -2.651 0.835 13.587 1.00 95.38 113 LYS A C 1
ATOM 874 O O . LYS A 1 113 ? -3.010 -0.044 14.378 1.00 95.38 113 LYS A O 1
ATOM 879 N N . PRO A 1 114 ? -2.649 0.642 12.258 1.00 96.88 114 PRO A N 1
ATOM 880 C CA . PRO A 1 114 ? -3.017 -0.637 11.667 1.00 96.88 114 PRO A CA 1
ATOM 881 C C . PRO A 1 114 ? -1.934 -1.692 11.913 1.00 96.88 114 PRO A C 1
ATOM 883 O O . PRO A 1 114 ? -0.786 -1.382 12.246 1.00 96.88 114 PRO A O 1
ATOM 886 N N . ARG A 1 115 ? -2.289 -2.957 11.698 1.00 97.69 115 ARG A N 1
ATOM 887 C CA . ARG A 1 115 ? -1.370 -4.096 11.718 1.00 97.69 115 ARG A CA 1
ATOM 888 C C . ARG A 1 115 ? -1.331 -4.744 10.346 1.00 97.69 115 ARG A C 1
ATOM 890 O O . ARG A 1 115 ? -2.355 -5.205 9.848 1.00 97.69 115 ARG A O 1
ATOM 897 N N . PHE A 1 116 ? -0.139 -4.843 9.772 1.00 97.88 116 PHE A N 1
ATOM 898 C CA . PHE A 1 116 ? 0.072 -5.573 8.530 1.00 97.88 116 PHE A CA 1
ATOM 899 C C . PHE A 1 116 ? 0.092 -7.078 8.797 1.00 97.88 116 PHE A C 1
ATOM 901 O O . PHE A 1 116 ? 0.915 -7.567 9.574 1.00 97.88 116 PHE A O 1
ATOM 908 N N . ARG A 1 117 ? -0.809 -7.817 8.149 1.00 98.12 117 ARG A N 1
ATOM 909 C CA . ARG A 1 117 ? -0.951 -9.276 8.283 1.00 98.12 117 ARG A CA 1
ATOM 910 C C . ARG A 1 117 ? -0.331 -10.046 7.119 1.00 98.12 117 ARG A C 1
ATOM 912 O O . ARG A 1 117 ? -0.441 -11.266 7.070 1.00 98.12 117 ARG A O 1
ATOM 919 N N . GLY A 1 118 ? 0.370 -9.350 6.226 1.00 97.56 118 GLY A N 1
ATOM 920 C CA . GLY A 1 118 ? 0.991 -9.933 5.042 1.00 97.56 118 GLY A CA 1
ATOM 921 C C . GLY A 1 118 ? 0.208 -9.635 3.770 1.00 97.56 118 GLY A C 1
ATOM 922 O O . GLY A 1 118 ? -0.740 -8.846 3.757 1.00 97.56 118 GLY A O 1
ATOM 923 N N . TYR A 1 119 ? 0.627 -10.283 2.692 1.00 97.88 119 TYR A N 1
ATOM 924 C CA . TYR A 1 119 ? -0.094 -10.289 1.431 1.00 97.88 119 TYR A CA 1
ATOM 925 C C . TYR A 1 119 ? -0.310 -11.723 0.960 1.00 97.88 119 TYR A C 1
ATOM 927 O O . TYR A 1 119 ? 0.462 -12.623 1.296 1.00 97.88 119 TYR A O 1
ATOM 935 N N . THR A 1 120 ? -1.354 -11.922 0.170 1.00 97.50 120 THR A N 1
ATOM 936 C CA . THR A 1 120 ? -1.628 -13.171 -0.542 1.00 97.50 120 THR A CA 1
ATOM 937 C C . THR A 1 120 ? -1.603 -12.902 -2.042 1.00 97.50 120 THR A C 1
ATOM 939 O O . THR A 1 120 ? -1.805 -11.772 -2.486 1.00 97.50 120 THR A O 1
ATOM 942 N N . MET A 1 121 ? -1.308 -13.931 -2.835 1.00 94.62 121 MET A N 1
ATOM 943 C CA . MET A 1 121 ? -1.371 -13.856 -4.294 1.00 94.62 121 MET A CA 1
ATOM 944 C C . MET A 1 121 ? -2.437 -14.829 -4.787 1.00 94.62 121 MET A C 1
ATOM 946 O O . MET A 1 121 ? -2.356 -16.027 -4.513 1.00 94.62 121 MET A O 1
ATOM 950 N N . LYS A 1 122 ? -3.450 -14.323 -5.495 1.00 90.12 122 LYS A N 1
ATOM 951 C CA . LYS A 1 122 ? -4.552 -15.131 -6.032 1.00 90.12 122 LYS A CA 1
ATOM 952 C C . LYS A 1 122 ? -4.974 -14.593 -7.392 1.00 90.12 122 LYS A C 1
ATOM 954 O O . LYS A 1 122 ? -5.162 -13.394 -7.554 1.00 90.12 122 LYS A O 1
ATOM 959 N N . GLY A 1 123 ? -5.114 -15.487 -8.373 1.00 89.75 123 GLY A N 1
ATOM 960 C CA . GLY A 1 123 ? -5.544 -15.111 -9.725 1.00 89.75 123 GLY A CA 1
ATOM 961 C C . GLY A 1 123 ? -4.626 -14.081 -10.389 1.00 89.75 123 GLY A C 1
ATOM 962 O O . GLY A 1 123 ? -5.111 -13.213 -11.097 1.00 89.75 123 GLY A O 1
ATOM 963 N N . GLY A 1 124 ? -3.320 -14.124 -10.100 1.00 92.56 124 GLY A N 1
ATOM 964 C CA . GLY A 1 124 ? -2.347 -13.166 -10.629 1.00 92.56 124 GLY A CA 1
ATOM 965 C C . GLY A 1 124 ? -2.352 -11.792 -9.956 1.00 92.56 124 GLY A C 1
ATOM 966 O O . GLY A 1 124 ? -1.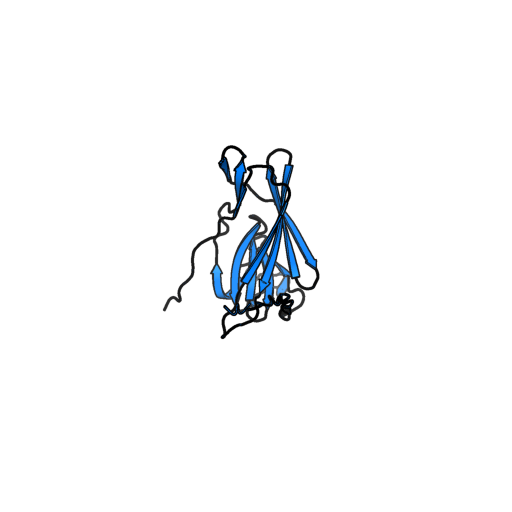542 -10.961 -10.348 1.00 92.56 124 GLY A O 1
ATOM 967 N N . GLN A 1 125 ? -3.200 -11.540 -8.953 1.00 96.50 125 GLN A N 1
ATOM 968 C CA . GLN A 1 125 ? -3.263 -10.278 -8.204 1.00 96.50 125 GLN A CA 1
ATOM 969 C C . GLN A 1 125 ? -2.697 -10.440 -6.794 1.00 96.50 125 GLN A C 1
ATOM 971 O O . GLN A 1 125 ? -2.688 -11.542 -6.241 1.00 96.50 125 GLN A O 1
ATOM 976 N N . VAL A 1 126 ? -2.242 -9.329 -6.217 1.00 97.94 126 VAL A N 1
ATOM 977 C CA . VAL A 1 126 ? -1.786 -9.254 -4.830 1.00 97.94 126 VAL A CA 1
ATOM 978 C C . VAL A 1 126 ? -2.898 -8.652 -3.987 1.00 97.94 126 VAL A C 1
ATOM 980 O O . VAL A 1 126 ? -3.526 -7.674 -4.383 1.00 97.94 126 VAL A O 1
ATOM 983 N N . GLU A 1 127 ? -3.138 -9.236 -2.823 1.00 98.50 127 GLU A N 1
ATOM 984 C CA . GLU A 1 127 ? -4.057 -8.704 -1.828 1.00 98.50 127 GLU A CA 1
ATOM 985 C C . GLU A 1 127 ? -3.288 -8.435 -0.539 1.00 98.50 127 GLU A C 1
ATOM 987 O O . GLU A 1 127 ? -2.725 -9.346 0.072 1.00 98.50 127 GLU A O 1
ATOM 992 N N . PHE A 1 128 ? -3.254 -7.174 -0.122 1.00 98.62 128 PHE A N 1
ATOM 993 C CA . PHE A 1 128 ? -2.713 -6.762 1.163 1.00 98.62 128 PHE A CA 1
ATOM 994 C C . PHE A 1 128 ? -3.757 -6.927 2.263 1.00 98.62 128 PHE A C 1
ATOM 996 O O . PHE A 1 128 ? -4.910 -6.542 2.093 1.00 98.62 128 PHE A O 1
ATOM 1003 N N . ASN A 1 129 ? -3.337 -7.471 3.406 1.00 98.50 129 ASN A N 1
ATOM 1004 C CA . ASN A 1 129 ? -4.217 -7.773 4.530 1.00 98.50 129 ASN A CA 1
ATOM 1005 C C . ASN A 1 129 ? -3.850 -6.895 5.726 1.00 98.50 129 ASN A C 1
ATOM 1007 O O . ASN A 1 129 ? -2.736 -6.995 6.258 1.00 98.50 129 ASN A O 1
ATOM 1011 N N . TYR A 1 130 ? -4.786 -6.064 6.176 1.00 98.38 130 TYR A N 1
ATOM 1012 C CA . TYR A 1 130 ? -4.612 -5.200 7.339 1.00 98.38 130 TYR A CA 1
ATOM 1013 C C . TYR A 1 130 ? -5.661 -5.493 8.411 1.00 98.38 130 TYR A C 1
ATOM 1015 O O . TYR A 1 130 ? -6.811 -5.819 8.119 1.00 98.38 130 TYR A O 1
ATOM 1023 N N . GLU A 1 131 ? -5.269 -5.301 9.665 1.00 98.19 131 GLU A N 1
ATOM 1024 C CA . GLU A 1 131 ? -6.183 -5.236 10.804 1.00 98.19 131 GLU A CA 1
ATOM 1025 C C . GLU A 1 131 ? -6.134 -3.838 11.419 1.00 98.19 131 GLU A C 1
ATOM 1027 O O . GLU A 1 131 ? -5.057 -3.330 11.741 1.00 98.19 131 GLU A O 1
ATOM 1032 N N . ILE A 1 132 ? -7.300 -3.233 11.624 1.00 97.38 132 ILE A N 1
ATOM 1033 C CA . ILE A 1 132 ? -7.470 -1.958 12.317 1.00 97.38 132 ILE A CA 1
ATOM 1034 C C . ILE A 1 132 ? -8.039 -2.245 13.714 1.00 97.38 132 ILE A C 1
ATOM 1036 O O . ILE A 1 132 ? -9.208 -2.629 13.822 1.00 97.38 132 ILE A O 1
ATOM 1040 N N . PRO A 1 133 ? -7.249 -2.105 14.794 1.00 94.56 133 PRO A N 1
ATOM 1041 C CA . PRO A 1 133 ? -7.726 -2.377 16.148 1.00 94.56 133 PRO A CA 1
ATOM 1042 C C . PRO A 1 133 ? -8.800 -1.376 16.595 1.00 94.56 133 PRO A C 1
ATOM 1044 O O . PRO A 1 133 ? -8.607 -0.170 16.460 1.00 94.56 133 PRO A O 1
ATOM 1047 N N . LEU A 1 134 ? -9.898 -1.869 17.181 1.00 90.88 134 LEU A N 1
ATOM 1048 C CA . LEU A 1 134 ? -10.984 -1.074 17.769 1.00 90.88 134 LEU A CA 1
ATOM 1049 C C . LEU A 1 134 ? -11.430 -1.684 19.102 1.00 90.88 134 LEU A C 1
ATOM 1051 O O . LEU A 1 134 ? -12.353 -2.500 19.163 1.00 90.88 134 LEU A O 1
ATOM 1055 N N . GLY A 1 135 ? -10.759 -1.294 20.187 1.00 86.25 135 GLY A N 1
ATOM 1056 C CA . GLY A 1 135 ? -11.017 -1.847 21.517 1.00 86.25 135 GLY A CA 1
ATOM 1057 C C . GLY A 1 135 ? -10.755 -3.355 21.556 1.00 86.25 135 GLY A C 1
ATOM 1058 O O . GLY A 1 135 ? -9.622 -3.790 21.367 1.00 86.25 135 GLY A O 1
ATOM 1059 N N . SER A 1 136 ? -11.800 -4.150 21.800 1.00 88.12 136 SER A N 1
ATOM 1060 C CA . SER A 1 136 ? -11.733 -5.618 21.871 1.00 88.12 136 SER A CA 1
ATOM 1061 C C . SER A 1 136 ? -11.892 -6.333 20.524 1.00 88.12 136 SER A C 1
ATOM 1063 O O . SER A 1 136 ? -11.736 -7.552 20.469 1.00 88.12 136 SER A O 1
ATOM 1065 N N . LYS A 1 137 ? -12.199 -5.607 19.443 1.00 93.44 137 LYS A N 1
ATOM 1066 C CA . LYS A 1 137 ? -12.348 -6.156 18.088 1.00 93.44 137 LYS A CA 1
ATOM 1067 C C . LYS A 1 137 ? -11.337 -5.540 17.121 1.00 93.44 137 LYS A C 1
ATOM 1069 O O . LYS A 1 137 ? -10.597 -4.618 17.461 1.00 93.44 137 LYS A O 1
ATOM 1074 N N . PHE A 1 138 ? -11.338 -6.032 15.889 1.00 95.06 138 PHE A N 1
ATOM 1075 C CA . PHE A 1 138 ? -10.617 -5.432 14.775 1.00 95.06 138 PHE A CA 1
ATOM 1076 C C . PHE A 1 138 ? -11.522 -5.332 13.548 1.00 95.06 138 PHE A C 1
ATOM 1078 O O . PHE A 1 138 ? -12.453 -6.119 13.375 1.00 95.06 138 PHE A O 1
ATOM 1085 N N . VAL A 1 139 ? -11.234 -4.346 12.707 1.00 97.12 139 VAL A N 1
ATOM 1086 C CA . VAL A 1 139 ? -11.756 -4.244 11.343 1.00 97.12 139 VAL A CA 1
ATOM 1087 C C . VAL A 1 139 ? -10.711 -4.835 10.412 1.00 97.12 139 VAL A C 1
ATOM 1089 O O . VAL A 1 139 ? -9.530 -4.507 10.524 1.00 97.12 139 VAL A O 1
ATOM 1092 N N . THR A 1 140 ? -11.130 -5.699 9.498 1.00 98.19 140 THR A N 1
ATOM 1093 C CA . THR A 1 140 ? -10.254 -6.253 8.465 1.00 98.19 140 THR A CA 1
ATOM 1094 C C . THR A 1 140 ? -10.367 -5.407 7.208 1.00 98.19 140 THR A C 1
ATOM 1096 O O . THR A 1 140 ? -11.473 -5.047 6.799 1.00 98.19 140 THR A O 1
ATOM 1099 N N . VAL A 1 141 ? -9.222 -5.099 6.602 1.00 98.50 141 VAL A N 1
ATOM 1100 C CA . VAL A 1 141 ? -9.130 -4.415 5.312 1.00 98.50 141 VAL A CA 1
ATOM 1101 C C . VAL A 1 141 ? -8.300 -5.277 4.370 1.00 98.50 141 VAL A C 1
ATOM 1103 O O . VAL A 1 141 ? -7.129 -5.541 4.643 1.00 98.50 141 VAL A O 1
ATOM 1106 N N . ASN A 1 142 ? -8.906 -5.689 3.262 1.00 98.44 142 ASN A N 1
ATOM 1107 C CA . ASN A 1 142 ? -8.227 -6.327 2.143 1.00 98.44 142 ASN A CA 1
ATOM 1108 C C . ASN A 1 142 ? -8.097 -5.296 1.023 1.00 98.44 142 ASN A C 1
ATOM 1110 O O . ASN A 1 142 ? -9.105 -4.773 0.545 1.00 98.44 142 ASN A O 1
ATOM 1114 N N . GLU A 1 143 ? -6.870 -4.983 0.622 1.00 98.25 143 GLU A N 1
ATOM 1115 C CA . GLU A 1 143 ? -6.586 -4.033 -0.451 1.00 98.25 143 GLU A CA 1
ATOM 1116 C C . GLU A 1 143 ? -5.957 -4.750 -1.646 1.00 98.25 143 GLU A C 1
ATOM 1118 O O . GLU A 1 143 ? -4.919 -5.394 -1.516 1.00 98.25 143 GLU A O 1
ATOM 1123 N N . ILE A 1 144 ? -6.569 -4.600 -2.819 1.00 98.31 144 ILE A N 1
ATOM 1124 C CA . ILE A 1 144 ? -6.117 -5.196 -4.077 1.00 98.31 144 ILE A CA 1
ATOM 1125 C C . ILE A 1 144 ? -5.741 -4.057 -5.031 1.00 98.31 144 ILE A C 1
ATOM 1127 O O . ILE A 1 144 ? -6.635 -3.477 -5.662 1.00 98.31 144 ILE A O 1
ATOM 1131 N N . PRO A 1 145 ? -4.453 -3.684 -5.117 1.00 97.75 145 PRO A N 1
ATOM 1132 C CA . PRO A 1 145 ? -3.984 -2.751 -6.126 1.00 97.75 145 PRO A CA 1
ATOM 1133 C C . PRO A 1 145 ? -3.788 -3.451 -7.472 1.00 97.75 145 PRO A C 1
ATOM 1135 O O . PRO A 1 145 ? -3.295 -4.577 -7.533 1.00 97.75 145 PRO A O 1
ATOM 1138 N N . GLU A 1 146 ? -4.135 -2.771 -8.561 1.00 97.50 146 GLU A N 1
ATOM 1139 C CA . GLU A 1 146 ? -3.945 -3.288 -9.912 1.00 97.50 146 GLU A CA 1
ATOM 1140 C C . GLU A 1 146 ? -3.659 -2.181 -10.931 1.00 97.50 146 GLU A C 1
ATOM 1142 O O . GLU A 1 146 ? -4.186 -1.070 -10.831 1.00 97.50 146 GLU A O 1
ATOM 1147 N N . ALA A 1 147 ? -2.836 -2.494 -11.933 1.00 95.62 147 ALA A N 1
ATOM 1148 C CA . ALA A 1 147 ? -2.619 -1.617 -13.072 1.00 95.62 147 ALA A CA 1
ATOM 1149 C C . ALA A 1 147 ? -3.830 -1.681 -14.011 1.00 95.62 147 ALA A C 1
ATOM 1151 O O . ALA A 1 147 ? -4.248 -2.751 -14.454 1.00 95.62 147 ALA A O 1
ATOM 1152 N N . LEU A 1 148 ? -4.384 -0.519 -14.347 1.00 92.38 148 LEU A N 1
ATOM 1153 C CA . LEU A 1 148 ? -5.391 -0.414 -15.394 1.00 92.38 148 LEU A CA 1
ATOM 1154 C C . LEU A 1 148 ? -4.731 -0.572 -16.773 1.00 92.38 148 LEU A C 1
ATOM 1156 O O . LEU A 1 148 ? -3.583 -0.148 -16.945 1.00 92.38 148 LEU A O 1
ATOM 1160 N N . PRO A 1 149 ? -5.451 -1.112 -17.776 1.00 86.00 149 PRO A N 1
ATOM 1161 C CA . PRO A 1 149 ? -4.943 -1.192 -19.139 1.00 86.00 149 PRO A CA 1
ATOM 1162 C C . PRO A 1 149 ? -4.467 0.170 -19.642 1.00 86.00 149 PRO A C 1
ATOM 1164 O O . PRO A 1 149 ? -5.141 1.186 -19.436 1.00 86.00 149 PRO A O 1
ATOM 1167 N N . LEU A 1 150 ? -3.330 0.181 -20.337 1.00 85.06 150 LEU A N 1
ATOM 1168 C CA . LEU A 1 150 ? -2.777 1.398 -20.916 1.00 85.06 150 LEU A CA 1
ATOM 1169 C C . LEU A 1 150 ? -3.790 2.012 -21.893 1.00 85.06 150 LEU A C 1
ATOM 1171 O O . LEU A 1 150 ? -4.249 1.357 -22.831 1.00 85.06 150 LEU A O 1
ATOM 1175 N N . ARG A 1 151 ? -4.144 3.284 -21.689 1.00 84.19 151 ARG A N 1
ATOM 1176 C CA . ARG A 1 151 ? -5.069 4.015 -22.571 1.00 84.19 151 ARG A CA 1
ATOM 1177 C C . ARG A 1 151 ? -4.442 5.329 -22.995 1.00 84.19 151 ARG A C 1
ATOM 1179 O O . ARG A 1 151 ? -4.151 6.171 -22.152 1.00 84.19 151 ARG A O 1
ATOM 1186 N N . LEU A 1 152 ? -4.249 5.514 -24.304 1.00 85.06 152 LEU A N 1
ATOM 1187 C CA . LEU A 1 152 ? -3.649 6.728 -24.880 1.00 85.06 152 LEU A CA 1
ATOM 1188 C C . LEU A 1 152 ? -2.301 7.096 -24.223 1.00 85.06 152 LEU A C 1
ATOM 1190 O O . LEU A 1 152 ? -2.054 8.257 -23.903 1.00 85.06 152 LEU A O 1
ATOM 1194 N N . GLY A 1 153 ? -1.462 6.089 -23.951 1.00 81.75 153 GLY A N 1
ATOM 1195 C CA . GLY A 1 153 ? -0.160 6.271 -23.296 1.00 81.75 153 GLY A CA 1
ATOM 1196 C C . GLY A 1 153 ? -0.231 6.661 -21.815 1.00 81.75 153 GLY A C 1
ATOM 1197 O O . GLY A 1 153 ? 0.781 7.049 -21.241 1.00 81.75 153 GLY A O 1
ATOM 1198 N N . ARG A 1 154 ? -1.410 6.589 -21.184 1.00 86.50 154 ARG A N 1
ATOM 1199 C CA . ARG A 1 154 ? -1.588 6.861 -19.755 1.00 86.50 154 ARG A CA 1
ATOM 1200 C C . ARG A 1 154 ? -1.730 5.562 -18.986 1.00 86.50 154 ARG A C 1
ATOM 1202 O O . ARG A 1 154 ? -2.573 4.726 -19.317 1.00 86.50 154 ARG A O 1
ATOM 1209 N N . VAL A 1 155 ? -0.920 5.441 -17.945 1.00 90.88 155 VAL A N 1
ATOM 1210 C CA . VAL A 1 155 ? -1.023 4.386 -16.944 1.00 90.88 155 VAL A CA 1
ATOM 1211 C C . VAL A 1 155 ? -2.047 4.781 -15.882 1.00 90.88 155 VAL A C 1
ATOM 1213 O O . VAL A 1 155 ? -2.201 5.963 -15.567 1.00 90.88 155 VAL A O 1
ATOM 1216 N N . GLY A 1 156 ? -2.764 3.801 -15.341 1.00 92.50 156 GLY A N 1
ATOM 1217 C CA . GLY A 1 156 ? -3.691 4.001 -14.234 1.00 92.50 156 GLY A CA 1
ATOM 1218 C C . GLY A 1 156 ? -3.447 2.979 -13.133 1.00 92.50 156 GLY A C 1
ATOM 1219 O O . GLY A 1 156 ? -3.105 1.835 -13.418 1.00 92.50 156 GLY A O 1
ATOM 1220 N N . LEU A 1 157 ? -3.640 3.399 -11.887 1.00 94.88 157 LEU A N 1
ATOM 1221 C CA . LEU A 1 157 ? -3.646 2.533 -10.712 1.00 94.88 157 LEU A CA 1
ATOM 1222 C C . LEU A 1 157 ? -5.073 2.478 -10.165 1.00 94.88 157 LEU A C 1
ATOM 1224 O O . LEU A 1 157 ? -5.657 3.516 -9.859 1.00 94.88 157 LEU A O 1
ATOM 1228 N N . GLU A 1 158 ? -5.620 1.277 -10.012 1.00 95.50 158 GLU A N 1
ATOM 1229 C CA . GLU A 1 158 ? -6.837 1.042 -9.241 1.00 95.50 158 GLU A CA 1
ATOM 1230 C C . GLU A 1 158 ? -6.473 0.412 -7.897 1.00 95.50 158 GLU A C 1
ATOM 1232 O O . GLU A 1 158 ? -5.615 -0.464 -7.823 1.00 95.50 158 GLU A O 1
ATOM 1237 N N . ARG A 1 159 ? -7.139 0.848 -6.826 1.00 96.25 159 ARG A N 1
ATOM 1238 C CA . ARG A 1 159 ? -7.031 0.255 -5.489 1.00 96.25 159 ARG A CA 1
ATOM 1239 C C . ARG A 1 159 ? -8.429 -0.140 -5.039 1.00 96.25 159 ARG A C 1
ATOM 1241 O O . ARG A 1 159 ? -9.266 0.731 -4.800 1.00 96.25 159 ARG A O 1
ATOM 1248 N N . ARG A 1 160 ? -8.700 -1.442 -4.949 1.00 97.38 160 ARG A N 1
ATOM 1249 C CA . ARG A 1 160 ? -9.992 -1.961 -4.478 1.00 97.38 160 ARG A CA 1
ATOM 1250 C C . ARG A 1 160 ? -9.880 -2.367 -3.017 1.00 97.38 160 ARG A C 1
ATOM 1252 O O . ARG A 1 160 ? -8.949 -3.079 -2.656 1.00 97.38 160 ARG A O 1
ATOM 1259 N N . PHE A 1 161 ? -10.839 -1.947 -2.198 1.00 97.69 161 PHE A N 1
ATOM 1260 C CA . PHE A 1 161 ? -10.860 -2.234 -0.765 1.00 97.69 161 PHE A CA 1
ATOM 1261 C C . PHE A 1 161 ? -12.085 -3.061 -0.402 1.00 97.69 161 PHE A C 1
ATOM 1263 O O . PHE A 1 161 ? -13.207 -2.704 -0.759 1.00 97.69 161 PHE A O 1
ATOM 1270 N N . GLN A 1 162 ? -11.875 -4.130 0.356 1.00 97.88 162 GLN A N 1
ATOM 1271 C CA . GLN A 1 162 ? -12.937 -4.851 1.049 1.00 97.88 162 GLN A CA 1
ATOM 1272 C C . GLN A 1 162 ? -12.741 -4.638 2.546 1.00 97.88 162 GLN A C 1
ATOM 1274 O O . GLN A 1 162 ? -11.653 -4.863 3.072 1.00 97.88 162 GLN A O 1
ATOM 1279 N N . VAL A 1 163 ? -13.785 -4.163 3.222 1.00 97.50 163 VAL A N 1
ATOM 1280 C CA . VAL A 1 163 ? -13.734 -3.804 4.643 1.00 97.50 163 VAL A CA 1
ATOM 1281 C C . VAL A 1 163 ? -14.806 -4.583 5.392 1.00 97.50 163 VAL A C 1
ATOM 1283 O O . VAL A 1 163 ? -15.966 -4.591 4.980 1.00 97.50 163 VAL A O 1
ATOM 1286 N N . SER A 1 164 ? -14.438 -5.223 6.501 1.00 97.31 164 SER A N 1
ATOM 1287 C CA . SER A 1 164 ? -15.366 -5.984 7.347 1.00 97.31 164 SER A CA 1
ATOM 1288 C C . SER A 1 164 ? -15.095 -5.766 8.840 1.00 97.31 164 SER A C 1
ATOM 1290 O O . SER A 1 164 ? -13.993 -5.400 9.236 1.00 97.31 164 SER A O 1
ATOM 1292 N N . GLY A 1 165 ? -16.115 -5.946 9.687 1.00 95.25 165 GLY A N 1
ATOM 1293 C CA . GLY A 1 165 ? -16.004 -5.774 11.148 1.00 95.25 165 GLY A CA 1
ATOM 1294 C C . GLY A 1 165 ? -16.358 -4.377 11.688 1.00 95.25 165 GLY A C 1
ATOM 1295 O O . GLY A 1 165 ? -16.347 -4.162 12.907 1.00 95.25 165 GLY A O 1
ATOM 1296 N N . LEU A 1 166 ? -16.725 -3.430 10.815 1.00 94.75 166 LEU A N 1
ATOM 1297 C CA . LEU A 1 166 ? -17.289 -2.142 11.237 1.00 94.75 166 LEU A CA 1
ATOM 1298 C C . LEU A 1 166 ? -18.696 -2.341 11.816 1.00 94.75 166 LEU A C 1
ATOM 1300 O O . LEU A 1 166 ? -19.546 -3.013 11.235 1.00 94.75 166 LEU A O 1
ATOM 1304 N N . GLY A 1 167 ? -18.927 -1.761 12.988 1.00 92.75 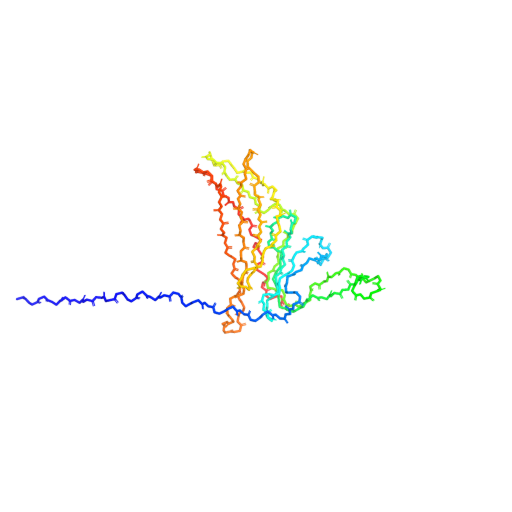167 GLY A N 1
ATOM 1305 C CA . GLY A 1 167 ? -20.217 -1.723 13.662 1.00 92.75 167 GLY A CA 1
ATOM 1306 C C . GLY A 1 167 ? -21.134 -0.642 13.090 1.00 92.75 167 GLY A C 1
ATOM 1307 O O . GLY A 1 167 ? -20.718 0.237 12.335 1.00 92.75 167 GLY A O 1
ATOM 1308 N N . ARG A 1 168 ? -22.413 -0.681 13.477 1.00 93.38 168 ARG A N 1
ATOM 1309 C CA . ARG A 1 168 ? -23.401 0.308 13.030 1.00 93.38 168 ARG A CA 1
ATOM 1310 C C . ARG A 1 168 ? -22.983 1.719 13.461 1.00 93.38 168 ARG A C 1
ATOM 1312 O O . ARG A 1 168 ? -22.832 1.983 14.648 1.00 93.38 168 ARG A O 1
ATOM 1319 N N . GLY A 1 169 ? -22.859 2.623 12.490 1.00 92.50 169 GLY A N 1
ATOM 1320 C CA . GLY A 1 169 ? -22.498 4.025 12.719 1.00 92.50 169 GLY A CA 1
ATOM 1321 C C . GLY A 1 169 ? -20.994 4.296 12.816 1.00 92.50 169 GLY A C 1
ATOM 1322 O O . GLY A 1 169 ? -20.610 5.460 12.801 1.00 92.50 169 GLY A O 1
ATOM 1323 N N . GLU A 1 170 ? -20.148 3.263 12.861 1.00 95.00 170 GLU A N 1
ATOM 1324 C CA . GLU A 1 170 ? -18.695 3.429 12.779 1.00 95.00 170 GLU A CA 1
ATOM 1325 C C . GLU A 1 170 ? -18.265 3.741 11.338 1.00 95.00 170 GLU A C 1
ATOM 1327 O O . GLU A 1 170 ? -18.894 3.296 10.373 1.00 95.00 170 GLU A O 1
ATOM 1332 N N . ARG A 1 171 ? -17.177 4.500 11.178 1.00 96.31 171 ARG A N 1
ATOM 1333 C CA . ARG A 1 171 ? -16.587 4.811 9.865 1.00 96.31 171 ARG A CA 1
ATOM 1334 C C . ARG A 1 171 ? -15.078 4.652 9.916 1.00 96.31 171 ARG A C 1
ATOM 1336 O O . ARG A 1 171 ? -14.455 5.128 10.857 1.00 96.31 171 ARG A O 1
ATOM 1343 N N . LEU A 1 172 ? -14.505 4.029 8.893 1.00 96.81 172 LEU A N 1
ATOM 1344 C CA . LEU A 1 172 ? -13.062 3.968 8.673 1.00 96.81 172 LEU A CA 1
ATOM 1345 C C . LEU A 1 172 ? -12.667 5.016 7.630 1.00 96.81 172 LEU A C 1
ATOM 1347 O O . LEU A 1 172 ? -13.328 5.134 6.599 1.00 96.81 172 LEU A O 1
ATOM 1351 N N . PHE A 1 173 ? -11.586 5.743 7.888 1.00 96.81 173 PHE 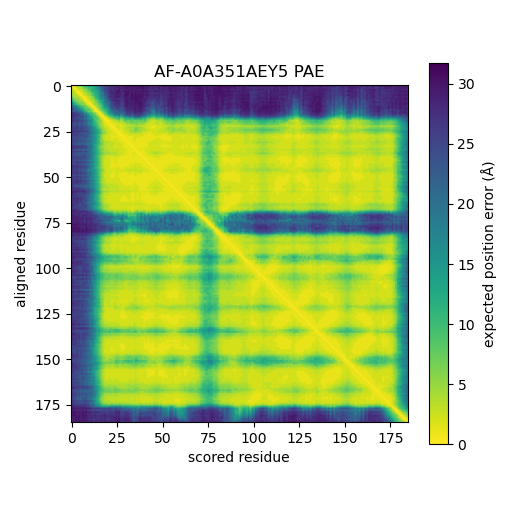A N 1
ATOM 1352 C CA . PHE A 1 173 ? -11.020 6.730 6.977 1.00 96.81 173 PHE A CA 1
ATOM 1353 C C . PHE A 1 173 ? -9.601 6.329 6.585 1.00 96.81 173 PHE A C 1
ATOM 1355 O O . PHE A 1 173 ? -8.814 5.910 7.435 1.00 96.81 173 PHE A O 1
ATOM 1362 N N . LEU A 1 174 ? -9.294 6.503 5.300 1.00 95.06 174 LEU A N 1
ATOM 1363 C CA . LEU A 1 174 ? -7.950 6.432 4.741 1.00 95.06 174 LEU A CA 1
ATOM 1364 C C . LEU A 1 174 ? -7.548 7.834 4.271 1.00 95.06 174 LEU A C 1
ATOM 1366 O O . LEU A 1 174 ? -8.182 8.397 3.379 1.00 95.06 174 LEU A O 1
ATOM 1370 N N . HIS A 1 175 ? -6.493 8.386 4.859 1.00 92.19 175 HIS A N 1
ATOM 1371 C CA . HIS A 1 175 ? -5.953 9.700 4.516 1.00 92.19 175 HIS A CA 1
ATOM 1372 C C . HIS A 1 175 ? -4.934 9.565 3.390 1.00 92.19 175 HIS A C 1
ATOM 1374 O O . HIS A 1 175 ? -3.811 9.106 3.605 1.00 92.19 175 HIS A O 1
ATOM 1380 N N . VAL A 1 176 ? -5.322 9.978 2.188 1.00 87.12 176 VAL A N 1
ATOM 1381 C CA . VAL A 1 176 ? -4.448 9.971 1.009 1.00 87.12 176 VAL A CA 1
ATOM 1382 C C . VAL A 1 176 ? -3.655 11.273 0.915 1.00 87.12 176 VAL A C 1
ATOM 1384 O O . VAL A 1 176 ? -4.205 12.359 1.102 1.00 87.12 176 VAL A O 1
ATOM 1387 N N . GLY A 1 177 ? -2.354 11.181 0.645 1.00 73.50 177 GLY A N 1
ATOM 1388 C CA . GLY A 1 177 ? -1.515 12.351 0.429 1.00 73.50 177 GLY A CA 1
ATOM 1389 C C . GLY A 1 177 ? -1.800 12.987 -0.923 1.00 73.50 177 GLY A C 1
ATOM 1390 O O . GLY A 1 177 ? -1.344 12.515 -1.957 1.00 73.50 177 GLY A O 1
ATOM 1391 N N . THR A 1 178 ? -2.514 14.108 -0.940 1.00 54.31 178 THR A N 1
ATOM 1392 C CA . THR A 1 178 ? -2.637 14.931 -2.147 1.00 54.31 178 THR A CA 1
ATOM 1393 C C . THR A 1 178 ? -1.348 15.712 -2.390 1.00 54.31 178 THR A C 1
ATOM 1395 O O . THR A 1 178 ? -1.213 16.857 -1.963 1.00 54.31 178 THR A O 1
ATOM 1398 N N . LYS A 1 179 ? -0.404 15.118 -3.124 1.00 48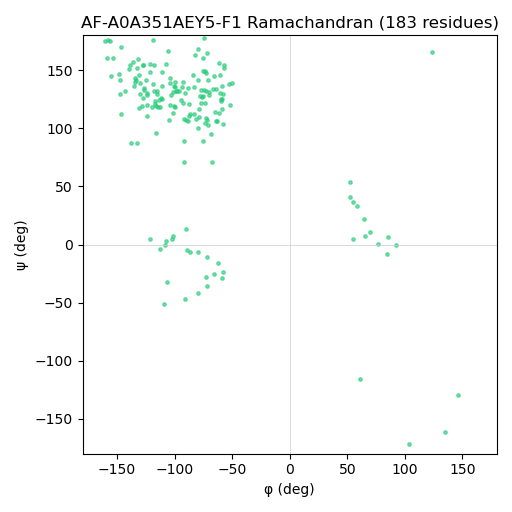.66 179 LYS A N 1
ATOM 1399 C CA . LYS A 1 179 ? 0.563 15.873 -3.932 1.00 48.66 179 LYS A CA 1
ATOM 1400 C C . LYS A 1 179 ? 0.634 15.264 -5.328 1.00 48.66 179 LYS A C 1
ATOM 1402 O O . LYS A 1 179 ? 1.480 14.426 -5.615 1.00 48.66 179 LYS A O 1
ATOM 1407 N N . PHE A 1 180 ? -0.250 15.727 -6.212 1.00 38.44 180 PHE A N 1
ATOM 1408 C CA . PHE A 1 180 ? -0.038 15.579 -7.649 1.00 38.44 180 PHE A CA 1
ATOM 1409 C C . PHE A 1 180 ? 1.220 16.369 -8.019 1.00 38.44 180 PHE A C 1
ATOM 1411 O O . PHE A 1 180 ? 1.211 17.601 -8.021 1.00 38.44 180 PHE A O 1
ATOM 1418 N N . GLY A 1 181 ? 2.315 15.663 -8.295 1.00 38.84 181 GLY A N 1
ATOM 1419 C CA . GLY A 1 181 ? 3.484 16.249 -8.930 1.00 38.84 181 GLY A CA 1
ATOM 1420 C C . GLY A 1 181 ? 3.125 16.618 -10.364 1.00 38.84 181 GLY A C 1
ATOM 1421 O O . GLY A 1 181 ? 3.172 15.774 -11.255 1.00 38.84 181 GLY A O 1
ATOM 1422 N N . GLY A 1 182 ? 2.734 17.872 -10.594 1.00 33.06 182 GLY A N 1
ATOM 1423 C CA . GLY A 1 182 ? 2.821 18.446 -11.934 1.00 33.06 182 GLY A CA 1
ATOM 1424 C C . GLY A 1 182 ? 4.275 18.372 -12.425 1.00 33.06 182 GLY A C 1
ATOM 1425 O O . GLY A 1 182 ? 5.188 18.363 -11.594 1.00 33.06 182 GLY A O 1
ATOM 1426 N N . PRO A 1 183 ? 4.516 18.287 -13.745 1.00 36.38 183 PRO A N 1
ATOM 1427 C CA . PRO A 1 183 ? 5.871 18.237 -14.272 1.00 36.38 183 PRO A CA 1
ATOM 1428 C C . PRO A 1 183 ? 6.614 19.504 -13.838 1.00 36.38 183 PRO A C 1
ATOM 1430 O O . PRO A 1 183 ? 6.220 20.614 -14.190 1.00 36.38 183 PRO A O 1
ATOM 1433 N N . GLY A 1 184 ? 7.668 19.332 -13.040 1.00 37.56 184 GLY A N 1
ATOM 1434 C CA . GLY A 1 184 ? 8.694 20.355 -12.906 1.00 37.56 184 GLY A CA 1
ATOM 1435 C C . GLY A 1 184 ? 9.377 20.482 -14.262 1.00 37.56 184 GLY A C 1
ATOM 1436 O O . GLY A 1 184 ? 9.954 19.503 -14.737 1.00 37.56 184 GLY A O 1
ATOM 1437 N N . PHE A 1 185 ? 9.203 21.638 -14.898 1.00 36.22 185 PHE A N 1
ATOM 1438 C CA . PHE A 1 185 ? 10.001 22.067 -16.043 1.00 36.22 185 PHE A CA 1
ATOM 1439 C C . PHE A 1 185 ? 11.411 22.445 -15.588 1.00 36.22 185 PHE A C 1
ATOM 1441 O O . PHE A 1 185 ? 11.534 22.972 -14.456 1.00 36.22 185 PHE A O 1
#

Radius of gyration: 20.91 Å; Cα contacts (8 Å, |Δi|>4): 366; chains: 1; bounding box: 85×37×54 Å

pLDDT: mean 84.35, std 19.36, range [32.47, 98.62]

Nearest PDB structures (foldseek):
  7ufu-assembly1_B  TM=5.169E-01  e=1.302E-02  Bifidobacterium longum
  4r80-assembly2_B  TM=5.845E-01  e=1.506E-01  synthetic construct
  3fka-assembly1_D  TM=4.951E-01  e=5.538E-01  Ruegeria pomeroyi DSS-3
  5kph-assembly1_A  TM=5.342E-01  e=6.821E-01  synthetic construct
  3en8-assembly1_A-2  TM=4.278E-01  e=1.274E+00  Paraburkholderia xenovorans LB400

Sequence (185 aa):
MVSLVLGFTLTAVSPATAELPTRPRDPWVFRSVLDKQARMVTVELSEHLIIAYDATNCGFYKAWEGTVKFQGAVYTAEHGPQPTSVGKVYEQDTIDRAIWSVANARGEVAEVKPRFRGYTMKGGQVEFNYEIPLGSKFVTVNEIPEALPLRLGRVGLERRFQVSGLGRGERLFLHVGTKFGGPGF

Solvent-accessible surface area (backbone atoms only — not comparable to full-atom values): 11150 Å² total; per-residue (Å²): 137,87,84,86,82,85,84,81,82,83,76,82,77,74,80,75,79,73,80,78,60,66,60,74,54,86,79,38,61,50,75,44,37,44,70,81,37,72,59,23,37,40,37,40,44,27,79,67,36,34,38,32,28,32,46,73,56,67,37,78,33,36,32,29,30,67,51,72,52,78,40,13,50,93,74,66,77,37,93,43,60,64,26,36,79,47,69,53,73,63,41,59,42,80,83,90,57,85,36,33,32,37,26,42,68,87,64,57,71,44,78,45,77,42,41,59,74,52,69,51,78,59,96,93,38,51,35,40,36,37,37,39,71,54,89,96,48,53,30,42,38,40,38,36,60,44,57,46,77,76,51,96,90,40,77,42,81,46,77,46,76,48,77,46,70,74,56,87,66,40,45,82,45,77,65,76,67,89,50,82,69,68,85,82,126

Secondary structure (DSSP, 8-state):
-PPP-------------PPPPPPSSSS-EEEEEETTEEEEEEEEEETTEEEEEETTTTEEEEEEEEEEE--SHHHHSS-PPPPEEEEEEEEE--SSS--EEEE-TT--EEE---EEEEEEEETTEEEEEEEEEETTEEEEEEEEEEEEEEETTEEEEEEEEEEE-PPTT-EEEE-----------

Foldseek 3Di:
DDDDDDDDDDDPDDPDPPDFEDFPDPPQWDAWCEPVNHGKIWGRRYQFWIWIARQFQRGTAFIGHDDWDCDACVPPVDHTDTIYDDHGTQDGDDPPDRFKWKQDLVRDIDGWGKHWPDWDADPNWIWTWIWTDDPPDTKIKIWTWHWDPQDPNDIDIDIDIDIDDDDPNMDMGGHDDPDRDDDDD

Mean predicted aligned error: 9.12 Å